Protein AF-A0A382RCK2-F1 (afdb_monomer_lite)

Secondary structure (DSSP, 8-state):
--THHHHHHHHT-TTSPEEESSHHHHHHHHHHHH-----SEEEHHHHHHHHTT--TTSTTTTSHHHHHHHHH--PPP--HHHHH---SSSPPHHHHHHHHHHHHHHHHHHHHHHHHHTTTHHHHHHHHHTHHHHHHHHHH-EEE-HHHHHHHHHHHHHHHHHHHHHSPB----S------S-----B--TT-HHHHHHHHHHHH----S---HHHHHT--SHHHHHHHHHHHHHHHHHHIIIIIGGGGSGGGS-TT-EE--EEETT-STTS--EEESSGGG--S-HHHHTTEEPPTT--------TTHHHHHHHHHHT-S--

pLDDT: mean 90.2, std 11.21, range [36.44, 97.25]

Foldseek 3Di:
DPCCVVCLCVQQDQVDEAFAAPCLVVQLVCCPPPVRRRPDYFHLLLLCCQLVLHFPVPPPCSDLQNLCCVQVVDHADPDPCLVVVPDDDDDDPVNVVNVVCRVVSRVVSVVSSVVSCPVCVVVSSVVSVCSNVQSVCQVVFFAFDPVLLVVVLVVLVVLLVVLQVPADFDPPPDDDDDDDVDPDRDGQDLPDFVSLQVCCCVPVVDHFPTLDLVRLCPDPPVVSNVNSVSSVSNVVSCCCNPVQSVCQDPVNAPPVSGDGWRWTQRRDSVSHIDTRHCPVPQDPDPSRVVRTADDPVDDDDDDDDDPVVVVVVCVVVVPPDD

Radius of gyration: 27.15 Å; chains: 1; bounding box: 54×69×76 Å

Organism: NCBI:txid408172

Sequence (322 aa):
HDFTKTLRPLLESKKTYKLGHNFKFDWSFLWYHMGIDCQPILDTMLAAIVCEYGTMQEKGRWSLAALSLEKLGRHMDKDEELRTSFKGAPYTERQLHYAASDLAQTGELWNSYAPSLSGHFDIVKLECDIIPSVASTELAGMKIDRKKLKVLVEQANLSKKVLEKSLPIVSLTRGTASLGPNTEEKRLNPNSHKQIKEYFRESFRIELKDTSEKTLKGIEAEDAGKLSDLILQCRANKKLIGTYLKKLSPESLPEDGRLRSRFLSMGARTGRFSAQGILQTIPRQQEIRELFVPEEGNCFVIADYSQIELRVSAELSGEKVM

Structure (mmCIF, N/CA/C/O backbone):
data_AF-A0A382RCK2-F1
#
_entry.id   AF-A0A382RCK2-F1
#
loop_
_atom_site.group_PDB
_atom_site.id
_atom_site.type_symbol
_atom_site.label_atom_id
_atom_site.label_alt_id
_atom_site.label_comp_id
_atom_site.label_asym_id
_atom_site.label_entity_id
_atom_site.label_seq_id
_atom_site.pdbx_PDB_ins_code
_atom_site.Cartn_x
_atom_site.Cartn_y
_atom_site.Cartn_z
_atom_site.occupancy
_atom_site.B_iso_or_equiv
_atom_site.auth_seq_id
_atom_site.auth_comp_id
_atom_site.auth_asym_id
_atom_site.auth_atom_id
_atom_site.pdbx_PDB_model_num
ATOM 1 N N . HIS A 1 1 ? 10.010 15.392 -30.889 1.00 54.22 1 HIS A N 1
ATOM 2 C CA . HIS A 1 1 ? 10.049 14.161 -31.703 1.00 54.22 1 HIS A CA 1
ATOM 3 C C . HIS A 1 1 ? 9.150 13.148 -31.007 1.00 54.22 1 HIS A C 1
ATOM 5 O O . HIS A 1 1 ? 9.350 12.934 -29.819 1.00 54.22 1 HIS A O 1
ATOM 11 N N . ASP A 1 2 ? 8.119 12.621 -31.669 1.00 71.19 2 ASP A N 1
ATOM 12 C CA . ASP A 1 2 ? 7.227 11.629 -31.051 1.00 71.19 2 ASP A CA 1
ATOM 13 C C . ASP A 1 2 ? 7.878 10.241 -31.135 1.00 71.19 2 ASP A C 1
ATOM 15 O O . ASP A 1 2 ? 7.685 9.504 -32.103 1.00 71.19 2 ASP A O 1
ATOM 19 N N . PHE A 1 3 ? 8.715 9.916 -30.144 1.00 81.25 3 PHE A N 1
ATOM 20 C CA . PHE A 1 3 ? 9.423 8.632 -30.079 1.00 81.25 3 PHE A CA 1
ATOM 21 C C . PHE A 1 3 ? 8.465 7.440 -29.988 1.00 81.25 3 PHE A C 1
ATOM 23 O O . PHE A 1 3 ? 8.866 6.312 -30.274 1.00 81.25 3 PHE A O 1
ATOM 30 N N . THR A 1 4 ? 7.202 7.682 -29.626 1.00 80.75 4 THR A N 1
ATOM 31 C CA . THR A 1 4 ? 6.170 6.659 -29.471 1.00 80.75 4 THR A CA 1
ATOM 32 C C . THR A 1 4 ? 6.019 5.832 -30.737 1.00 80.75 4 THR A C 1
ATOM 34 O O . THR A 1 4 ? 5.944 4.615 -30.653 1.00 80.75 4 THR A O 1
ATOM 37 N N . LYS A 1 5 ? 6.041 6.444 -31.927 1.00 83.94 5 LYS A N 1
ATOM 38 C CA . LYS A 1 5 ? 5.886 5.692 -33.185 1.00 83.94 5 LYS A CA 1
ATOM 39 C C . LYS A 1 5 ? 7.032 4.713 -33.436 1.00 83.94 5 LYS A C 1
ATOM 41 O O . LYS A 1 5 ? 6.797 3.620 -33.940 1.00 83.94 5 LYS A O 1
ATOM 46 N N . THR A 1 6 ? 8.251 5.095 -33.069 1.00 88.44 6 THR A N 1
ATOM 47 C CA . THR A 1 6 ? 9.453 4.287 -33.304 1.00 88.44 6 THR A CA 1
ATOM 48 C C . THR A 1 6 ? 9.647 3.230 -32.221 1.00 88.44 6 THR A C 1
ATOM 50 O O . THR A 1 6 ? 10.019 2.101 -32.527 1.00 88.44 6 THR A O 1
ATOM 53 N N . LEU A 1 7 ? 9.389 3.575 -30.955 1.00 91.00 7 LEU A N 1
ATOM 54 C CA . LEU A 1 7 ? 9.662 2.697 -29.815 1.00 91.00 7 LEU A CA 1
ATOM 55 C C . LEU A 1 7 ? 8.470 1.834 -29.400 1.00 91.00 7 LEU A C 1
ATOM 57 O O . LEU A 1 7 ? 8.695 0.771 -28.829 1.00 91.00 7 LEU A O 1
ATOM 61 N N . ARG A 1 8 ? 7.221 2.216 -29.702 1.00 93.44 8 ARG A N 1
ATOM 62 C CA . ARG A 1 8 ? 6.036 1.423 -29.324 1.00 93.44 8 ARG A CA 1
ATOM 63 C C . ARG A 1 8 ? 6.118 -0.037 -29.791 1.00 93.44 8 ARG A C 1
ATOM 65 O O . ARG A 1 8 ? 5.894 -0.895 -28.943 1.00 93.44 8 ARG A O 1
ATOM 72 N N . PRO A 1 9 ? 6.517 -0.366 -31.041 1.00 93.25 9 PRO A N 1
ATOM 73 C CA . PRO A 1 9 ? 6.647 -1.764 -31.458 1.00 93.25 9 PRO A CA 1
ATOM 74 C C . PRO A 1 9 ? 7.628 -2.575 -30.599 1.00 93.25 9 PRO A C 1
ATOM 76 O O . PRO A 1 9 ? 7.427 -3.770 -30.403 1.00 93.25 9 PRO A O 1
ATOM 79 N N . LEU A 1 10 ? 8.680 -1.935 -30.078 1.00 92.38 10 LEU A N 1
ATOM 80 C CA . LEU A 1 10 ? 9.651 -2.569 -29.187 1.00 92.38 10 LEU A CA 1
ATOM 81 C C . LEU A 1 10 ? 9.101 -2.697 -27.759 1.00 92.38 10 LEU A C 1
ATOM 83 O O . LEU A 1 10 ? 9.216 -3.759 -27.149 1.00 92.38 10 LEU A O 1
ATOM 87 N N . LEU A 1 11 ? 8.482 -1.635 -27.240 1.00 93.75 11 LEU A N 1
ATOM 88 C CA . LEU A 1 11 ? 7.925 -1.595 -25.886 1.00 93.75 11 LEU A CA 1
ATOM 89 C C . LEU A 1 11 ? 6.761 -2.586 -25.723 1.00 93.75 11 LEU A C 1
ATOM 91 O O . LEU A 1 11 ? 6.732 -3.328 -24.746 1.00 93.75 11 LEU A O 1
ATOM 95 N N . GLU A 1 12 ? 5.872 -2.690 -26.712 1.00 94.56 12 GLU A N 1
ATOM 96 C CA . GLU A 1 12 ? 4.718 -3.610 -26.711 1.00 94.56 12 GLU A CA 1
ATOM 97 C C . GLU A 1 12 ? 5.067 -5.017 -27.246 1.00 94.56 12 GLU A C 1
ATOM 99 O O . GLU A 1 12 ? 4.214 -5.906 -27.317 1.00 94.56 12 GLU A O 1
ATOM 104 N N . SER A 1 13 ? 6.327 -5.261 -27.634 1.00 95.06 13 SER A N 1
ATOM 105 C CA . SER A 1 13 ? 6.755 -6.570 -28.137 1.00 95.06 13 SER A CA 1
ATOM 106 C C . SER A 1 13 ? 6.654 -7.644 -27.055 1.00 95.06 13 SER A C 1
ATOM 108 O O . SER A 1 13 ? 7.364 -7.606 -26.048 1.00 95.06 13 SER A O 1
ATOM 110 N N . LYS A 1 14 ? 5.865 -8.689 -27.331 1.00 94.44 14 LYS A N 1
ATOM 111 C CA . LYS A 1 14 ? 5.763 -9.888 -26.482 1.00 94.44 14 LYS A CA 1
ATOM 112 C C . LYS A 1 14 ? 6.970 -10.826 -26.579 1.00 94.44 14 LYS A C 1
ATOM 114 O O . LYS A 1 14 ? 7.072 -11.771 -25.806 1.00 94.44 14 LYS A O 1
ATOM 119 N N . LYS A 1 15 ? 7.866 -10.597 -27.545 1.00 94.75 15 LYS A N 1
ATOM 120 C CA . LYS A 1 15 ? 9.050 -11.442 -27.786 1.00 94.75 15 LYS A CA 1
ATOM 121 C C . LYS A 1 15 ? 10.272 -11.000 -26.983 1.00 94.75 15 LYS A C 1
ATOM 123 O O . LYS A 1 15 ? 11.264 -11.720 -26.951 1.00 94.75 15 LYS A O 1
ATOM 128 N N . THR A 1 16 ? 10.217 -9.818 -26.374 1.00 92.56 16 THR A N 1
ATOM 129 C CA . THR A 1 16 ? 11.371 -9.190 -25.732 1.00 92.56 16 THR A CA 1
ATOM 130 C C . THR A 1 16 ? 10.980 -8.703 -24.349 1.00 92.56 16 THR A C 1
ATOM 132 O O . THR A 1 16 ? 10.029 -7.932 -24.196 1.00 92.56 16 THR A O 1
ATOM 135 N N . TYR A 1 17 ? 11.732 -9.151 -23.347 1.00 94.19 17 TYR A N 1
ATOM 136 C CA . TYR A 1 17 ? 11.615 -8.634 -21.992 1.00 94.19 17 TYR A CA 1
ATOM 137 C C . TYR A 1 17 ? 12.150 -7.208 -21.920 1.00 94.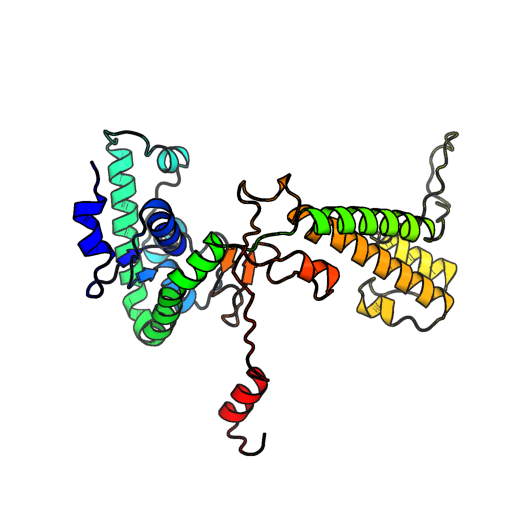19 17 TYR A C 1
ATOM 139 O O . TYR A 1 17 ? 13.212 -6.909 -22.468 1.00 94.19 17 TYR A O 1
ATOM 147 N N . LYS A 1 18 ? 11.421 -6.339 -21.219 1.00 96.12 18 LYS A N 1
ATOM 148 C CA . LYS A 1 18 ? 11.919 -5.020 -20.829 1.00 96.12 18 LYS A CA 1
ATOM 149 C C . LYS A 1 18 ? 12.450 -5.113 -19.410 1.00 96.12 18 LYS A C 1
ATOM 151 O O . LYS A 1 18 ? 11.704 -5.448 -18.498 1.00 96.12 18 LYS A O 1
ATOM 156 N N . LEU A 1 19 ? 13.742 -4.853 -19.250 1.00 96.12 19 LEU A N 1
ATOM 157 C CA . LEU A 1 19 ? 14.421 -4.868 -17.962 1.00 96.12 19 LEU A CA 1
ATOM 158 C C . LEU A 1 19 ? 14.506 -3.445 -17.413 1.00 96.12 19 LEU A C 1
ATOM 160 O O . LEU A 1 19 ? 14.905 -2.532 -18.132 1.00 96.12 19 LEU A O 1
ATOM 164 N N . GLY A 1 20 ? 14.159 -3.266 -16.144 1.00 96.25 20 GLY A N 1
ATOM 165 C CA . GLY A 1 20 ? 14.291 -1.984 -15.456 1.00 96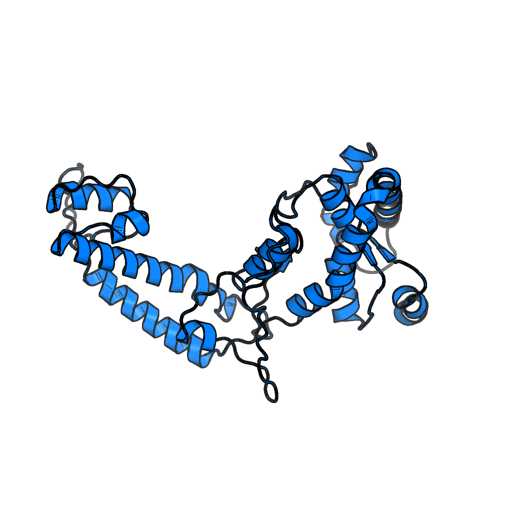.25 20 GLY A CA 1
ATOM 166 C C . GLY A 1 20 ? 14.394 -2.146 -13.944 1.00 96.25 20 GLY A C 1
ATOM 167 O O . GLY A 1 20 ? 14.652 -3.238 -13.429 1.00 96.25 20 GLY A O 1
ATOM 168 N N . HIS A 1 21 ? 14.197 -1.047 -13.225 1.00 96.50 21 HIS A N 1
ATOM 169 C CA . HIS A 1 21 ? 14.304 -0.996 -11.773 1.00 96.50 21 HIS A CA 1
ATOM 170 C C . HIS A 1 21 ? 13.123 -0.219 -11.187 1.00 96.50 21 HIS A C 1
ATOM 172 O O . HIS A 1 21 ? 12.944 0.950 -11.515 1.00 96.50 21 HIS A O 1
ATOM 178 N N . ASN A 1 22 ? 12.323 -0.841 -10.309 1.00 95.31 22 ASN A N 1
ATOM 179 C CA . ASN A 1 22 ? 11.062 -0.255 -9.826 1.00 95.31 22 ASN A CA 1
ATOM 180 C C . ASN A 1 22 ? 10.107 0.099 -10.994 1.00 95.31 22 ASN A C 1
ATOM 182 O O . ASN A 1 22 ? 9.458 1.148 -11.024 1.00 95.31 22 ASN A O 1
ATOM 186 N N . PHE A 1 23 ? 9.978 -0.841 -11.932 1.00 95.88 23 PHE A N 1
ATOM 187 C CA . PHE A 1 23 ? 9.306 -0.719 -13.225 1.00 95.88 23 PHE A CA 1
ATOM 188 C C . PHE A 1 23 ? 7.821 -0.362 -13.109 1.00 95.88 23 PHE A C 1
ATOM 190 O O . PHE A 1 23 ? 7.230 0.156 -14.051 1.00 95.88 23 PHE A O 1
ATOM 197 N N . LYS A 1 24 ? 7.186 -0.588 -11.949 1.00 96.31 24 LYS A N 1
ATOM 198 C CA . LYS A 1 24 ? 5.808 -0.132 -11.703 1.00 96.31 24 LYS A CA 1
ATOM 199 C C . LYS A 1 24 ? 5.652 1.371 -11.952 1.00 96.31 24 LYS A C 1
ATOM 201 O O . LYS A 1 24 ? 4.604 1.794 -12.436 1.00 96.31 24 LYS A O 1
ATOM 206 N N . PHE A 1 25 ? 6.673 2.168 -11.630 1.00 94.88 25 PHE A N 1
ATOM 207 C CA . PHE A 1 25 ? 6.674 3.603 -11.906 1.00 94.88 25 PHE A CA 1
ATOM 208 C C . PHE A 1 25 ? 6.670 3.881 -13.416 1.00 94.88 25 PHE A C 1
ATOM 210 O O . PHE A 1 25 ? 5.760 4.551 -13.904 1.00 94.88 25 PHE A O 1
ATOM 217 N N . ASP A 1 26 ? 7.621 3.306 -14.154 1.00 95.06 26 ASP A N 1
ATOM 218 C CA . ASP A 1 26 ? 7.765 3.503 -15.601 1.00 95.06 26 ASP A CA 1
ATOM 219 C C . ASP A 1 26 ? 6.563 2.969 -16.381 1.00 95.06 26 ASP A C 1
ATOM 221 O O . ASP A 1 26 ? 6.040 3.653 -17.260 1.00 95.06 26 ASP A O 1
ATOM 225 N N . TRP A 1 27 ? 6.059 1.786 -16.018 1.00 96.56 27 TRP A N 1
ATOM 226 C CA . TRP A 1 27 ? 4.848 1.229 -16.618 1.00 96.56 27 TRP A CA 1
ATOM 227 C C . TRP A 1 27 ? 3.645 2.145 -16.374 1.00 96.56 27 TRP A C 1
ATOM 229 O O . TRP A 1 27 ? 2.911 2.437 -17.313 1.00 96.56 27 TRP A O 1
ATOM 239 N N . SER A 1 28 ? 3.471 2.669 -15.151 1.00 96.56 28 SER A N 1
ATOM 240 C CA . SER A 1 28 ? 2.371 3.599 -14.848 1.00 96.56 28 SER A CA 1
ATOM 241 C C . SER A 1 28 ? 2.451 4.863 -15.703 1.00 96.56 28 SER A C 1
ATOM 243 O O . SER A 1 28 ? 1.430 5.322 -16.210 1.00 96.56 28 SER A O 1
ATOM 245 N N . PHE A 1 29 ? 3.656 5.413 -15.883 1.00 94.88 29 PHE A N 1
ATOM 246 C CA . PHE A 1 29 ? 3.889 6.591 -16.714 1.00 94.88 29 PHE A CA 1
ATOM 247 C C . PHE A 1 29 ? 3.566 6.322 -18.192 1.00 94.88 29 PHE A C 1
ATOM 249 O O . PHE A 1 29 ? 2.794 7.068 -18.799 1.00 94.88 29 PHE A O 1
ATOM 256 N N . LEU A 1 30 ? 4.113 5.240 -18.759 1.00 95.00 30 LEU A N 1
ATOM 257 C CA . LEU A 1 30 ? 3.900 4.842 -20.155 1.00 95.00 30 LEU A CA 1
ATOM 258 C C . LEU A 1 30 ? 2.427 4.531 -20.444 1.00 95.00 30 LEU A C 1
ATOM 260 O O . LEU A 1 30 ? 1.883 4.975 -21.457 1.00 95.00 30 LEU A O 1
ATOM 264 N N . TRP A 1 31 ? 1.763 3.817 -19.538 1.00 95.38 31 TRP A N 1
ATOM 265 C CA . TRP A 1 31 ? 0.349 3.496 -19.666 1.00 95.38 31 TRP A CA 1
ATOM 266 C C . TRP A 1 31 ? -0.519 4.755 -19.595 1.00 95.38 31 TRP A C 1
ATOM 268 O O . TRP A 1 31 ? -1.306 5.012 -20.504 1.00 95.38 31 TRP A O 1
ATOM 278 N N . TYR A 1 32 ? -0.346 5.578 -18.556 1.00 93.75 32 TYR A N 1
ATOM 279 C CA . TYR A 1 32 ? -1.206 6.737 -18.314 1.00 93.75 32 TYR A CA 1
ATOM 280 C C . TYR A 1 32 ? -1.059 7.829 -19.381 1.00 93.75 32 TYR A C 1
ATOM 282 O O . TYR A 1 32 ? -2.057 8.385 -19.834 1.00 93.75 32 TYR A O 1
ATOM 290 N N . HIS A 1 33 ? 0.171 8.142 -19.799 1.00 92.00 33 HIS A N 1
ATOM 291 C CA . HIS A 1 33 ? 0.413 9.239 -20.739 1.00 92.00 33 HIS A CA 1
ATOM 292 C C . HIS A 1 33 ? 0.389 8.816 -22.205 1.00 92.00 33 HIS A C 1
ATOM 294 O O . HIS A 1 33 ? 0.136 9.653 -23.070 1.00 92.00 33 HIS A O 1
ATOM 300 N N . MET A 1 34 ? 0.693 7.550 -22.502 1.00 93.31 34 MET A N 1
ATOM 301 C CA . MET A 1 34 ? 0.937 7.104 -23.877 1.00 93.31 34 MET A CA 1
ATOM 302 C C . MET A 1 34 ? 0.076 5.906 -24.286 1.00 93.31 34 MET A C 1
ATOM 304 O O . MET A 1 34 ? 0.061 5.558 -25.468 1.00 93.31 34 MET A O 1
ATOM 308 N N . GLY A 1 35 ? -0.635 5.264 -23.353 1.00 93.56 35 GLY A N 1
ATOM 309 C CA . GLY A 1 35 ? -1.394 4.043 -23.626 1.00 93.56 35 GLY A CA 1
ATOM 310 C C . GLY A 1 35 ? -0.506 2.920 -24.162 1.00 93.56 35 GLY A C 1
ATOM 311 O O . GLY A 1 35 ? -0.901 2.232 -25.100 1.00 93.56 35 GLY A O 1
ATOM 312 N N . ILE A 1 36 ? 0.729 2.820 -23.660 1.00 94.75 36 ILE A N 1
ATOM 313 C CA . ILE A 1 36 ? 1.688 1.773 -24.032 1.00 94.75 36 ILE A CA 1
ATOM 314 C C . ILE A 1 36 ? 1.691 0.719 -22.932 1.00 94.75 36 ILE A C 1
ATOM 316 O O . ILE A 1 36 ? 2.022 1.027 -21.786 1.00 94.75 36 ILE A O 1
ATOM 320 N N . ASP A 1 37 ? 1.375 -0.523 -23.291 1.00 94.06 37 ASP A N 1
ATOM 321 C CA . ASP A 1 37 ? 1.496 -1.662 -22.383 1.00 94.06 37 ASP A CA 1
ATOM 322 C C . ASP A 1 37 ? 2.844 -2.372 -22.575 1.00 94.06 37 ASP A C 1
ATOM 324 O O . ASP A 1 37 ? 3.066 -3.123 -23.527 1.00 94.06 37 ASP A O 1
ATOM 328 N N . CYS A 1 38 ? 3.778 -2.099 -21.666 1.00 93.00 38 CYS A N 1
ATOM 329 C CA . CYS A 1 38 ? 5.182 -2.478 -21.801 1.00 93.00 38 CYS A CA 1
ATOM 330 C C . CYS A 1 38 ? 5.485 -3.922 -21.340 1.00 93.00 38 CYS A C 1
ATOM 332 O O . CYS A 1 38 ? 6.477 -4.152 -20.658 1.00 93.00 38 CYS A O 1
ATOM 334 N N . GLN A 1 39 ? 4.659 -4.917 -21.676 1.00 92.69 39 GLN A N 1
ATOM 335 C CA . GLN A 1 39 ? 4.839 -6.321 -21.253 1.00 92.69 39 GLN A CA 1
ATOM 336 C C . GLN A 1 39 ? 5.533 -7.200 -22.310 1.00 92.69 39 GLN A C 1
ATOM 338 O O . GLN A 1 39 ? 5.359 -6.957 -23.505 1.00 92.69 39 GLN A O 1
ATOM 343 N N . PRO A 1 40 ? 6.324 -8.231 -21.936 1.00 96.12 40 PRO A N 1
ATOM 344 C CA . PRO A 1 40 ? 6.658 -8.673 -20.576 1.00 96.12 40 PRO A CA 1
ATOM 345 C C . PRO A 1 40 ? 7.820 -7.880 -19.945 1.00 96.12 40 PRO A C 1
ATOM 347 O O . PRO A 1 40 ? 8.687 -7.361 -20.651 1.00 96.12 40 PRO A O 1
ATOM 350 N N . ILE A 1 41 ? 7.844 -7.809 -18.611 1.00 96.06 41 ILE A N 1
ATOM 351 C CA . ILE A 1 41 ? 8.743 -6.948 -17.819 1.00 96.06 41 ILE A CA 1
ATOM 352 C C . ILE A 1 41 ? 9.608 -7.805 -16.895 1.00 96.06 41 ILE A C 1
ATOM 354 O O . ILE A 1 41 ? 9.156 -8.836 -16.407 1.00 96.06 41 ILE A O 1
ATOM 358 N N . LEU A 1 42 ? 10.835 -7.361 -16.636 1.00 96.75 42 LEU A N 1
ATOM 359 C CA . LEU A 1 42 ? 11.679 -7.827 -15.541 1.00 96.75 42 LEU A CA 1
ATOM 360 C C . LEU A 1 42 ? 12.110 -6.627 -14.696 1.00 96.75 42 LEU A C 1
ATOM 362 O O . LEU A 1 42 ? 12.514 -5.590 -15.226 1.00 96.75 42 LEU A O 1
ATOM 366 N N . ASP A 1 43 ? 12.037 -6.776 -13.378 1.00 97.19 43 ASP A N 1
ATOM 367 C CA . ASP A 1 43 ? 12.361 -5.720 -12.424 1.00 97.19 43 ASP A CA 1
ATOM 368 C C . ASP A 1 43 ? 13.503 -6.165 -11.505 1.00 97.19 43 ASP A C 1
ATOM 370 O O . ASP A 1 43 ? 13.372 -7.104 -10.717 1.00 97.19 43 ASP A O 1
ATOM 374 N N . THR A 1 44 ? 14.635 -5.469 -11.599 1.00 97.25 44 THR A N 1
ATOM 375 C CA . THR A 1 44 ? 15.823 -5.728 -10.773 1.00 97.25 44 THR A CA 1
ATOM 376 C C . THR A 1 44 ? 15.577 -5.505 -9.282 1.00 97.25 44 THR A C 1
ATOM 378 O O . THR A 1 44 ? 16.173 -6.201 -8.466 1.00 97.25 44 THR A O 1
ATOM 381 N N . MET A 1 45 ? 14.683 -4.585 -8.905 1.00 96.81 45 MET A N 1
ATOM 382 C CA . MET A 1 45 ? 14.300 -4.366 -7.509 1.00 96.81 45 MET A CA 1
ATOM 383 C C . MET A 1 45 ? 13.553 -5.587 -6.965 1.00 96.81 45 MET A C 1
ATOM 385 O O . MET A 1 45 ? 13.846 -6.045 -5.863 1.00 96.81 45 MET A O 1
ATOM 389 N N . LEU A 1 46 ? 12.606 -6.134 -7.735 1.00 96.19 46 LEU A N 1
ATOM 390 C CA . LEU A 1 46 ? 11.858 -7.324 -7.321 1.00 96.19 46 LEU A CA 1
ATOM 391 C C . LEU A 1 46 ? 12.764 -8.559 -7.297 1.00 96.19 46 LEU A C 1
ATOM 393 O O . LEU A 1 46 ? 12.714 -9.324 -6.337 1.00 96.19 46 LEU A O 1
ATOM 397 N N . ALA A 1 47 ? 13.652 -8.705 -8.285 1.00 96.56 47 ALA A N 1
ATOM 398 C CA . ALA A 1 47 ? 14.668 -9.754 -8.287 1.00 96.56 47 ALA A CA 1
ATOM 399 C C . ALA A 1 47 ? 15.560 -9.696 -7.036 1.00 96.56 47 ALA A C 1
ATOM 401 O O . ALA A 1 47 ? 15.766 -10.721 -6.392 1.00 96.56 47 ALA A O 1
ATOM 402 N N . ALA A 1 48 ? 16.034 -8.506 -6.654 1.00 96.31 48 ALA A N 1
ATOM 403 C CA . ALA A 1 48 ? 16.842 -8.316 -5.452 1.00 96.31 48 ALA A CA 1
ATOM 404 C C . ALA A 1 48 ? 16.085 -8.712 -4.175 1.00 96.31 48 ALA A C 1
ATOM 406 O O . ALA A 1 48 ? 16.607 -9.470 -3.361 1.00 96.31 48 ALA A O 1
ATOM 407 N N . ILE A 1 49 ? 14.839 -8.249 -4.023 1.00 95.81 49 ILE A N 1
ATOM 408 C CA . ILE A 1 49 ? 14.000 -8.552 -2.854 1.00 95.81 49 ILE A CA 1
ATOM 409 C C . ILE A 1 49 ? 13.787 -10.061 -2.711 1.00 95.81 49 ILE A C 1
ATOM 411 O O . ILE A 1 49 ? 13.932 -10.589 -1.608 1.00 95.81 49 ILE A O 1
ATOM 415 N N . VAL A 1 50 ? 13.473 -10.758 -3.808 1.00 95.25 50 VAL A N 1
ATOM 416 C CA . VAL A 1 50 ? 13.265 -12.212 -3.792 1.00 95.25 50 VAL A CA 1
ATOM 417 C C . VAL A 1 50 ? 14.570 -12.944 -3.476 1.00 95.25 50 VAL A C 1
ATOM 419 O O . VAL A 1 50 ? 14.602 -13.754 -2.552 1.00 95.25 50 VAL A O 1
ATOM 422 N N . CYS A 1 51 ? 15.656 -12.635 -4.190 1.00 94.69 51 CYS A N 1
ATOM 423 C CA . CYS A 1 51 ? 16.949 -13.305 -4.021 1.00 94.69 51 CYS A CA 1
ATOM 424 C C . CYS A 1 51 ? 17.571 -13.093 -2.631 1.00 94.69 51 CYS A C 1
ATOM 426 O O . CYS A 1 51 ? 18.381 -13.908 -2.194 1.00 94.69 51 CYS A O 1
ATOM 428 N N . GLU A 1 52 ? 17.221 -12.006 -1.944 1.00 93.88 52 GLU A N 1
ATOM 429 C CA . GLU A 1 52 ? 17.747 -11.667 -0.617 1.00 93.88 52 GLU A CA 1
ATOM 430 C C . GLU A 1 52 ? 16.736 -11.861 0.518 1.00 93.88 52 GLU A C 1
ATOM 432 O O . GLU A 1 52 ? 17.002 -11.448 1.650 1.00 93.88 52 GLU A O 1
ATOM 437 N N . TYR A 1 53 ? 15.591 -12.495 0.240 1.00 92.50 53 TYR A N 1
ATOM 438 C CA . TYR A 1 53 ? 14.532 -12.775 1.219 1.00 92.50 53 TYR A CA 1
ATOM 439 C C . TYR A 1 53 ? 14.055 -11.522 1.977 1.00 92.50 53 TYR A C 1
ATOM 441 O O . TYR A 1 53 ? 13.760 -11.561 3.178 1.00 92.50 53 TYR A O 1
ATOM 449 N N . GLY A 1 54 ? 14.023 -10.394 1.270 1.00 94.38 54 GLY A N 1
ATOM 450 C CA . GLY A 1 54 ? 13.710 -9.077 1.803 1.00 94.38 54 GLY A CA 1
ATOM 451 C C . GLY A 1 54 ? 12.233 -8.704 1.718 1.00 94.38 54 GLY A C 1
ATOM 452 O O . GLY A 1 54 ? 11.376 -9.480 1.299 1.00 94.38 54 GLY A O 1
ATOM 453 N N . THR A 1 55 ? 11.926 -7.462 2.095 1.00 94.44 55 THR A N 1
ATOM 454 C CA . THR A 1 55 ? 10.590 -6.870 1.920 1.00 94.44 55 THR A CA 1
ATOM 455 C C . THR A 1 55 ? 10.661 -5.449 1.376 1.00 94.44 55 THR A C 1
ATOM 457 O O . THR A 1 55 ? 11.563 -4.682 1.715 1.00 94.44 55 THR A O 1
ATOM 460 N N . MET A 1 56 ? 9.640 -5.024 0.624 1.00 93.00 56 MET A N 1
ATOM 461 C CA . MET A 1 56 ? 9.524 -3.646 0.114 1.00 93.00 56 MET A CA 1
ATOM 462 C C . MET A 1 56 ? 9.425 -2.578 1.223 1.00 93.00 56 MET A C 1
ATOM 464 O O . MET A 1 56 ? 9.483 -1.382 0.936 1.00 93.00 56 MET A O 1
ATOM 468 N N . GLN A 1 57 ? 9.250 -2.980 2.487 1.00 90.19 57 GLN A N 1
ATOM 469 C CA . GLN A 1 57 ? 9.209 -2.076 3.642 1.00 90.19 57 GLN A CA 1
ATOM 470 C C . GLN A 1 57 ? 10.601 -1.603 4.083 1.00 90.19 57 GLN A C 1
ATOM 472 O O . GLN A 1 57 ? 10.703 -0.595 4.784 1.00 90.19 57 GLN A O 1
ATOM 477 N N . GLU A 1 58 ? 11.672 -2.282 3.663 1.00 91.50 58 GLU A N 1
ATOM 478 C CA . GLU A 1 58 ? 13.061 -1.906 3.953 1.00 91.50 58 GLU A CA 1
ATOM 479 C C . GLU A 1 58 ? 13.479 -0.708 3.090 1.00 91.50 58 GLU A C 1
ATOM 481 O O . GLU A 1 58 ? 14.166 -0.817 2.072 1.00 91.50 58 GLU A O 1
ATOM 486 N N . LYS A 1 59 ? 12.982 0.471 3.477 1.00 82.56 59 LYS A N 1
ATOM 487 C CA . LYS A 1 59 ? 13.135 1.715 2.720 1.00 82.56 59 LYS A CA 1
ATOM 488 C C . LYS A 1 59 ? 14.604 2.025 2.438 1.00 82.56 59 LYS A C 1
ATOM 490 O O . LYS A 1 59 ? 15.446 1.976 3.327 1.00 82.56 59 LYS A O 1
ATOM 495 N N . GLY A 1 60 ? 14.885 2.413 1.197 1.00 87.94 60 GLY A N 1
ATOM 496 C CA . GLY A 1 60 ? 16.213 2.833 0.748 1.00 87.94 60 GLY A CA 1
ATOM 497 C C . GLY A 1 60 ? 17.140 1.681 0.353 1.00 87.94 60 GLY A C 1
ATOM 498 O O . GLY A 1 60 ? 17.907 1.860 -0.592 1.00 87.94 60 GLY A O 1
ATOM 499 N N . ARG A 1 61 ? 17.014 0.503 0.986 1.00 94.62 61 ARG A N 1
ATOM 500 C CA . ARG A 1 61 ? 17.842 -0.683 0.697 1.00 94.62 61 ARG A CA 1
ATOM 501 C C . ARG A 1 61 ? 17.748 -1.111 -0.765 1.00 94.62 61 ARG A C 1
ATOM 503 O O . ARG A 1 61 ? 18.763 -1.339 -1.402 1.00 94.62 61 ARG A O 1
ATOM 510 N N . TRP A 1 62 ? 16.535 -1.149 -1.307 1.00 95.94 62 TRP A N 1
ATOM 511 C CA . TRP A 1 62 ? 16.287 -1.669 -2.655 1.00 95.94 62 TRP A CA 1
ATOM 512 C C . TRP A 1 62 ? 16.415 -0.631 -3.766 1.00 95.94 62 TRP A C 1
ATOM 514 O O . TRP A 1 62 ? 16.019 -0.908 -4.888 1.00 95.94 62 TRP A O 1
ATOM 524 N N . SER A 1 63 ? 16.907 0.575 -3.471 1.00 95.38 63 SER A N 1
ATOM 525 C CA . SER A 1 63 ? 17.138 1.569 -4.523 1.00 95.38 63 SER A CA 1
ATOM 526 C C . SER A 1 63 ? 18.297 1.144 -5.421 1.00 95.38 63 SER A C 1
ATOM 528 O O . SER A 1 63 ? 19.274 0.583 -4.924 1.00 95.38 63 SER A O 1
ATOM 530 N N . LEU A 1 64 ? 18.233 1.480 -6.713 1.00 95.12 64 LEU A N 1
ATOM 531 C CA . LEU A 1 64 ? 19.303 1.178 -7.667 1.00 95.12 64 LEU A CA 1
ATOM 532 C C . LEU A 1 64 ? 20.660 1.660 -7.143 1.00 95.12 64 LEU A C 1
ATOM 534 O O . LEU A 1 64 ? 21.605 0.893 -7.100 1.00 95.12 64 LEU A O 1
ATOM 538 N N . ALA A 1 65 ? 20.730 2.879 -6.603 1.00 93.88 65 ALA A N 1
ATOM 539 C CA . ALA A 1 65 ? 21.966 3.418 -6.039 1.00 93.88 65 ALA A CA 1
ATOM 540 C C . ALA A 1 65 ? 22.498 2.644 -4.818 1.00 93.88 65 ALA A C 1
ATOM 542 O O . ALA A 1 65 ? 23.710 2.597 -4.619 1.00 93.88 65 ALA A O 1
ATOM 543 N N . ALA A 1 66 ? 21.625 2.085 -3.975 1.00 95.56 66 ALA A N 1
ATOM 544 C CA . ALA A 1 66 ? 22.047 1.273 -2.834 1.00 95.56 66 ALA A CA 1
ATOM 545 C C . ALA A 1 66 ? 22.541 -0.104 -3.293 1.00 95.56 66 ALA A C 1
ATOM 547 O O . ALA A 1 66 ? 23.635 -0.514 -2.911 1.00 95.56 66 ALA A O 1
ATOM 548 N N . LEU A 1 67 ? 21.787 -0.764 -4.173 1.00 96.62 67 LEU A N 1
ATOM 549 C CA . LEU A 1 67 ? 22.140 -2.078 -4.706 1.00 96.62 67 LEU A CA 1
ATOM 550 C C . LEU A 1 67 ? 23.376 -2.029 -5.610 1.00 96.62 67 LEU A C 1
ATOM 552 O O . LEU A 1 67 ? 24.225 -2.907 -5.521 1.00 96.62 67 LEU A O 1
ATOM 556 N N . SER A 1 68 ? 23.536 -0.990 -6.429 1.00 95.88 68 SER A N 1
ATOM 557 C CA . SER A 1 68 ? 24.743 -0.781 -7.234 1.00 95.88 68 SER A CA 1
ATOM 558 C C . SER A 1 68 ? 25.987 -0.591 -6.374 1.00 95.88 68 SER A C 1
ATOM 560 O O . SER A 1 68 ? 27.049 -1.120 -6.701 1.00 95.88 68 SER A O 1
ATOM 562 N N . LEU A 1 69 ? 25.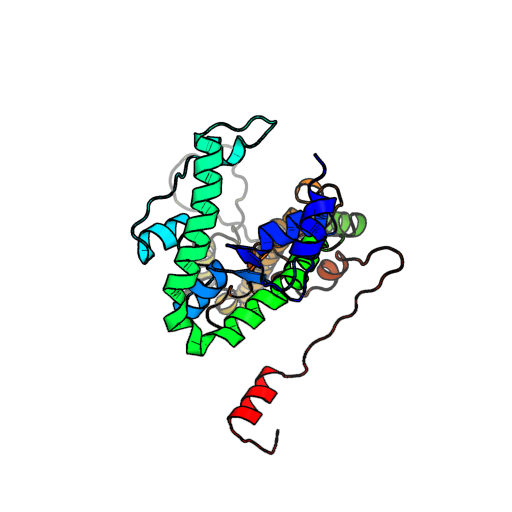869 0.131 -5.257 1.00 95.75 69 LEU A N 1
ATOM 563 C CA . LEU A 1 69 ? 26.981 0.288 -4.327 1.00 95.75 69 LEU A CA 1
ATOM 564 C C . LEU A 1 69 ? 27.317 -1.047 -3.655 1.00 95.75 69 LEU A C 1
ATOM 566 O O . LEU A 1 69 ? 28.481 -1.429 -3.613 1.00 95.75 69 LEU A O 1
ATOM 570 N N . GLU A 1 70 ? 26.305 -1.760 -3.161 1.00 95.50 70 GLU A N 1
ATOM 571 C CA . GLU A 1 70 ? 26.482 -3.016 -2.428 1.00 95.50 70 GLU A CA 1
ATOM 572 C C . GLU A 1 70 ? 26.975 -4.168 -3.320 1.00 95.50 70 GLU A C 1
ATOM 574 O O . GLU A 1 70 ? 27.904 -4.880 -2.947 1.00 95.50 70 GLU A O 1
ATOM 579 N N . LYS A 1 71 ? 26.364 -4.364 -4.495 1.00 94.94 71 LYS A N 1
ATOM 580 C CA . LYS A 1 71 ? 26.627 -5.512 -5.381 1.00 94.94 71 LYS A CA 1
ATOM 581 C C . LYS A 1 71 ? 27.708 -5.256 -6.412 1.00 94.94 71 LYS A C 1
ATOM 583 O O . LYS A 1 71 ? 28.404 -6.191 -6.794 1.00 94.94 71 LYS A O 1
ATOM 588 N N . LEU A 1 72 ? 27.823 -4.018 -6.892 1.00 95.38 72 LEU A N 1
ATOM 589 C CA . LEU A 1 72 ? 28.717 -3.674 -8.000 1.00 95.38 72 LEU A CA 1
ATOM 590 C C . LEU A 1 72 ? 29.896 -2.799 -7.552 1.00 95.38 72 LEU A C 1
ATOM 592 O O . LEU A 1 72 ? 30.793 -2.548 -8.354 1.00 95.38 72 LEU A O 1
ATOM 596 N N . GLY A 1 73 ? 29.898 -2.294 -6.311 1.00 94.75 73 GLY A N 1
ATOM 597 C CA . GLY A 1 73 ? 30.907 -1.344 -5.831 1.00 94.75 73 GLY A CA 1
ATOM 598 C C . GLY A 1 73 ? 30.868 0.006 -6.555 1.00 94.75 73 GLY A C 1
ATOM 599 O O . GLY A 1 73 ? 31.859 0.735 -6.549 1.00 94.75 73 GLY A O 1
ATOM 600 N N . ARG A 1 74 ? 29.751 0.341 -7.218 1.00 92.88 74 ARG A N 1
ATOM 601 C CA . ARG A 1 74 ? 29.624 1.554 -8.034 1.00 92.88 74 ARG A CA 1
ATOM 602 C C . ARG A 1 74 ? 28.777 2.613 -7.355 1.00 92.88 74 ARG A C 1
ATOM 604 O O . ARG A 1 74 ? 27.664 2.356 -6.905 1.00 92.88 74 ARG A O 1
ATOM 611 N N . HIS A 1 75 ? 29.284 3.839 -7.361 1.00 90.25 75 HIS A N 1
ATOM 612 C CA . HIS A 1 75 ? 28.534 5.003 -6.916 1.00 90.25 75 HIS A CA 1
ATOM 613 C C . HIS A 1 75 ? 27.675 5.559 -8.055 1.00 90.25 75 HIS A C 1
ATOM 615 O O . HIS A 1 75 ? 28.144 5.741 -9.177 1.00 90.25 75 HIS A O 1
ATOM 621 N N . MET A 1 76 ? 26.416 5.863 -7.743 1.00 87.06 76 MET A N 1
ATOM 622 C CA . MET A 1 76 ? 25.529 6.627 -8.619 1.00 87.06 76 MET A CA 1
ATOM 623 C C . MET A 1 76 ? 25.482 8.087 -8.186 1.00 87.06 76 MET A C 1
ATOM 625 O O . MET A 1 76 ? 25.538 8.378 -6.988 1.00 87.06 76 MET A O 1
ATOM 629 N N . ASP A 1 77 ? 25.318 8.987 -9.155 1.00 81.94 77 ASP A N 1
ATOM 630 C CA . ASP A 1 77 ? 25.014 10.387 -8.876 1.00 81.94 77 ASP A CA 1
ATOM 631 C C . ASP A 1 77 ? 23.625 10.478 -8.217 1.00 81.94 77 ASP A C 1
ATOM 633 O O . ASP A 1 77 ? 22.632 9.965 -8.740 1.00 81.94 77 ASP A O 1
ATOM 637 N N . LYS A 1 78 ? 23.574 11.072 -7.022 1.00 80.00 78 LYS A N 1
ATOM 638 C CA . LYS A 1 78 ? 22.352 11.226 -6.216 1.00 80.00 78 LYS A CA 1
ATOM 639 C C . LYS A 1 78 ? 21.805 12.653 -6.251 1.00 80.00 78 LYS A C 1
ATOM 641 O O . LYS A 1 78 ? 20.865 12.938 -5.517 1.00 80.00 78 LYS A O 1
ATOM 646 N N . ASP A 1 79 ? 22.383 13.524 -7.072 1.00 85.25 79 ASP A N 1
ATOM 647 C CA . ASP A 1 79 ? 21.970 14.915 -7.217 1.00 85.25 79 ASP A CA 1
ATOM 648 C C . ASP A 1 79 ? 20.500 15.016 -7.673 1.00 85.25 79 ASP A C 1
ATOM 650 O O . ASP A 1 79 ? 20.134 14.619 -8.784 1.00 85.25 79 ASP A O 1
ATOM 654 N N . GLU A 1 80 ? 19.633 15.526 -6.793 1.00 81.62 80 GLU A N 1
ATOM 655 C CA . GLU A 1 80 ? 18.202 15.689 -7.069 1.00 81.62 80 GLU A CA 1
ATOM 656 C C . GLU A 1 80 ? 17.925 16.737 -8.155 1.00 81.62 80 GLU A C 1
ATOM 658 O O . GLU A 1 80 ? 16.970 16.584 -8.928 1.00 81.62 80 GLU A O 1
ATOM 663 N N . GLU A 1 81 ? 18.765 17.769 -8.264 1.00 83.44 81 GLU A N 1
ATOM 664 C CA . GLU A 1 81 ? 18.637 18.779 -9.315 1.00 83.44 81 GLU A CA 1
ATOM 665 C C . GLU A 1 81 ? 18.881 18.129 -10.672 1.00 83.44 81 GLU A C 1
ATOM 667 O O . GLU A 1 81 ? 18.080 18.291 -11.595 1.00 83.44 81 GLU A O 1
ATOM 672 N N . LEU A 1 82 ? 19.913 17.286 -10.778 1.00 85.31 82 LEU A N 1
ATOM 673 C CA . LEU A 1 82 ? 20.186 16.542 -12.004 1.00 85.31 82 LEU A CA 1
ATOM 674 C C . LEU A 1 82 ? 19.002 15.644 -12.389 1.00 85.31 82 LEU A C 1
ATOM 676 O O . LEU A 1 82 ? 18.550 15.684 -13.535 1.00 85.31 82 LEU A O 1
ATOM 680 N N . ARG A 1 83 ? 18.439 14.895 -11.436 1.00 82.19 83 ARG A N 1
ATOM 681 C CA . ARG A 1 83 ? 17.302 13.981 -11.673 1.00 82.19 83 ARG A CA 1
ATOM 682 C C . ARG A 1 83 ? 16.040 14.689 -12.161 1.00 82.19 83 ARG A C 1
ATOM 684 O O . ARG A 1 83 ? 15.241 14.090 -12.875 1.00 82.19 83 ARG A O 1
ATOM 691 N N . THR A 1 84 ? 15.860 15.957 -11.799 1.00 83.25 84 THR A N 1
ATOM 692 C CA . THR A 1 84 ? 14.684 16.763 -12.169 1.00 83.25 84 THR A CA 1
ATOM 693 C C . THR A 1 84 ? 14.947 17.747 -13.317 1.00 83.25 84 THR A C 1
ATOM 695 O O . THR A 1 84 ? 14.012 18.381 -13.818 1.00 83.25 84 THR A O 1
ATOM 698 N N . SER A 1 85 ? 16.198 17.836 -13.783 1.00 85.00 85 SER A N 1
ATOM 699 C CA . SER A 1 85 ? 16.654 18.776 -14.817 1.00 85.00 85 SER A CA 1
ATOM 700 C C . SER A 1 85 ? 16.328 18.373 -16.260 1.00 85.00 85 SER A C 1
ATOM 702 O O . SER A 1 85 ? 16.592 19.154 -17.172 1.00 85.00 85 SER A O 1
ATOM 704 N N . PHE A 1 86 ? 15.759 17.183 -16.501 1.00 85.38 86 PHE A N 1
ATOM 705 C CA . PHE A 1 86 ? 15.446 16.656 -17.841 1.00 85.38 86 PHE A CA 1
ATOM 706 C C . PHE A 1 86 ? 14.252 17.379 -18.497 1.00 85.38 86 PHE A C 1
ATOM 708 O O . PHE A 1 86 ? 13.199 16.794 -18.750 1.00 85.38 86 PHE A O 1
ATOM 715 N N . LYS A 1 87 ? 14.406 18.678 -18.774 1.00 84.69 87 LYS A N 1
ATOM 716 C CA . LYS A 1 87 ? 13.387 19.555 -19.362 1.00 84.69 87 LYS A CA 1
ATOM 717 C C . LYS A 1 87 ? 13.964 20.311 -20.552 1.00 84.69 87 LYS A C 1
ATOM 719 O O . LYS A 1 87 ? 14.883 21.103 -20.390 1.00 84.69 87 LYS A O 1
ATOM 724 N N . GLY A 1 88 ? 13.363 20.114 -21.725 1.00 75.44 88 GLY A N 1
ATOM 725 C CA . GLY A 1 88 ? 13.830 20.724 -22.971 1.00 75.44 88 GLY A CA 1
ATOM 726 C C . GLY A 1 88 ? 15.122 20.080 -23.487 1.00 75.44 88 GLY A C 1
ATOM 727 O O . GLY A 1 88 ? 15.964 19.630 -22.720 1.00 75.44 88 GLY A O 1
ATOM 728 N N . ALA A 1 89 ? 15.250 19.992 -24.807 1.00 79.88 89 ALA A N 1
ATOM 729 C CA . ALA A 1 89 ? 16.500 19.614 -25.462 1.00 79.88 89 ALA A CA 1
ATOM 730 C C . ALA A 1 89 ? 17.280 20.890 -25.844 1.00 79.88 89 ALA A C 1
ATOM 732 O O . ALA A 1 89 ? 16.638 21.922 -26.061 1.00 79.88 89 ALA A O 1
ATOM 733 N N . PRO A 1 90 ? 18.619 20.840 -25.997 1.00 89.19 90 PRO A N 1
ATOM 734 C CA . PRO A 1 90 ? 19.504 19.672 -25.877 1.00 89.19 90 PRO A CA 1
ATOM 735 C C . PRO A 1 90 ? 19.859 19.304 -24.425 1.00 89.19 90 PRO A C 1
ATOM 737 O O . PRO A 1 90 ? 19.852 20.157 -23.543 1.00 89.19 90 PRO A O 1
ATOM 740 N N . TYR A 1 91 ? 20.203 18.032 -24.192 1.00 91.62 91 TYR A N 1
ATOM 741 C CA . TYR A 1 91 ? 20.679 17.550 -22.889 1.00 91.62 91 TYR A CA 1
ATOM 742 C C . TYR A 1 91 ? 22.190 17.738 -22.735 1.00 91.62 91 TYR A C 1
ATOM 744 O O . TYR A 1 91 ? 22.949 17.584 -23.691 1.00 91.62 91 TYR A O 1
ATOM 752 N N . THR A 1 92 ? 22.621 18.041 -21.514 1.00 91.88 92 THR A N 1
ATOM 753 C CA . THR A 1 92 ? 24.040 18.162 -21.152 1.00 91.88 92 THR A CA 1
ATOM 754 C C . THR A 1 92 ? 24.736 16.800 -21.122 1.00 91.88 92 THR A C 1
ATOM 756 O O . THR A 1 92 ? 24.100 15.762 -20.927 1.00 91.88 92 THR A O 1
ATOM 759 N N . GLU A 1 93 ? 26.065 16.795 -21.233 1.00 92.69 93 GLU A N 1
ATOM 760 C CA . GLU A 1 93 ? 26.868 15.571 -21.120 1.00 92.69 93 GLU A CA 1
ATOM 761 C C . GLU A 1 93 ? 26.651 14.860 -19.773 1.00 92.69 93 GLU A C 1
ATOM 763 O O . GLU A 1 93 ? 26.482 13.644 -19.739 1.00 92.69 93 GLU A O 1
ATOM 768 N N . ARG A 1 94 ? 26.534 15.617 -18.671 1.00 91.00 94 ARG A N 1
ATOM 769 C CA . ARG A 1 94 ? 26.229 15.067 -17.339 1.00 91.00 94 ARG A CA 1
ATOM 770 C C . ARG A 1 94 ? 24.874 14.354 -17.306 1.00 91.00 94 ARG A C 1
ATOM 772 O O . ARG A 1 94 ? 24.776 13.276 -16.726 1.00 91.00 94 ARG A O 1
ATOM 779 N N . GLN A 1 95 ? 23.844 14.918 -17.942 1.00 91.56 95 GLN A N 1
ATOM 780 C CA . GLN A 1 95 ? 22.517 14.292 -18.039 1.00 91.56 95 GLN A CA 1
ATOM 781 C C . GLN A 1 95 ? 22.548 13.011 -18.878 1.00 91.56 95 GLN A C 1
ATOM 783 O O . GLN A 1 95 ? 21.980 11.998 -18.473 1.00 91.56 95 GLN A O 1
ATOM 788 N N . LEU A 1 96 ? 23.233 13.035 -20.024 1.00 92.50 96 LEU A N 1
ATOM 789 C CA . LEU A 1 96 ? 23.379 11.855 -20.879 1.00 92.50 96 LEU A CA 1
ATOM 790 C C . LEU A 1 96 ? 24.169 10.746 -20.172 1.00 92.50 96 LEU A C 1
ATOM 792 O O . LEU A 1 96 ? 23.748 9.592 -20.191 1.00 92.50 96 LEU A O 1
ATOM 796 N N . HIS A 1 97 ? 25.262 11.097 -19.490 1.00 91.56 97 HIS A N 1
ATOM 797 C CA . HIS A 1 97 ? 26.049 10.159 -18.693 1.00 91.56 97 HIS A CA 1
ATOM 798 C C . HIS A 1 97 ? 25.236 9.578 -17.529 1.00 91.56 97 HIS A C 1
ATOM 800 O O . HIS A 1 97 ? 25.293 8.376 -17.282 1.00 91.56 97 HIS A O 1
ATOM 806 N N . TYR A 1 98 ? 24.437 10.398 -16.839 1.00 91.31 98 TYR A N 1
ATOM 807 C CA . TYR A 1 98 ? 23.530 9.929 -15.791 1.00 91.31 98 TYR A CA 1
ATOM 808 C C . TYR A 1 98 ? 22.529 8.897 -16.322 1.00 91.31 98 TYR A C 1
ATOM 810 O O . TYR A 1 98 ? 22.439 7.801 -15.773 1.00 91.31 98 TYR A O 1
ATOM 818 N N . ALA A 1 99 ? 21.837 9.207 -17.423 1.00 91.38 99 ALA A N 1
ATOM 819 C CA . ALA A 1 99 ? 20.865 8.300 -18.031 1.00 91.38 99 ALA A CA 1
ATOM 820 C C . ALA A 1 99 ? 21.513 6.992 -18.527 1.00 91.38 99 ALA A C 1
ATOM 822 O O . ALA A 1 99 ? 20.965 5.909 -18.324 1.00 91.38 99 ALA A O 1
ATOM 823 N N . ALA A 1 100 ? 22.700 7.075 -19.135 1.00 92.50 100 ALA A N 1
ATOM 824 C CA . ALA A 1 100 ? 23.452 5.900 -19.571 1.00 92.50 100 ALA A CA 1
ATOM 825 C C . ALA A 1 100 ? 23.912 5.033 -18.387 1.00 92.50 100 ALA A C 1
ATOM 827 O O . ALA A 1 100 ? 23.847 3.807 -18.457 1.00 92.50 100 ALA A O 1
ATOM 828 N N . SER A 1 101 ? 24.348 5.664 -17.293 1.00 91.25 101 SER A N 1
ATOM 829 C CA . SER A 1 101 ? 24.787 4.981 -16.075 1.00 91.25 101 SER A CA 1
ATOM 830 C C . SER A 1 101 ? 23.638 4.242 -15.386 1.00 91.25 101 SER A C 1
ATOM 832 O O . SER A 1 101 ? 23.817 3.097 -14.978 1.00 91.25 101 SER A O 1
ATOM 834 N N . ASP A 1 102 ? 22.448 4.845 -15.316 1.00 92.31 102 ASP A N 1
ATOM 835 C CA . ASP A 1 102 ? 21.240 4.207 -14.773 1.00 92.31 102 ASP A CA 1
ATOM 836 C C . ASP A 1 102 ? 20.875 2.924 -15.550 1.00 92.31 102 ASP A C 1
ATOM 838 O O . ASP A 1 102 ? 20.710 1.847 -14.965 1.00 92.31 102 ASP A O 1
ATOM 842 N N . LEU A 1 103 ? 20.900 2.997 -16.887 1.00 92.69 103 LEU A N 1
ATOM 843 C CA . LEU A 1 103 ? 20.651 1.853 -17.768 1.00 92.69 103 LEU A CA 1
ATOM 844 C C . LEU A 1 103 ? 21.721 0.756 -17.632 1.00 92.69 103 LEU A C 1
ATOM 846 O O . LEU A 1 103 ? 21.387 -0.420 -17.474 1.00 92.69 103 LEU A O 1
ATOM 850 N N . ALA A 1 104 ? 23.005 1.127 -17.694 1.00 94.69 104 ALA A N 1
ATOM 851 C CA . ALA A 1 104 ? 24.112 0.175 -17.619 1.00 94.69 104 ALA A CA 1
ATOM 852 C C . ALA A 1 104 ? 24.121 -0.561 -16.273 1.00 94.69 104 ALA A C 1
ATOM 854 O O . ALA A 1 104 ? 24.198 -1.789 -16.231 1.00 94.69 104 ALA A O 1
ATOM 855 N N . GLN A 1 105 ? 23.957 0.177 -15.172 1.00 95.25 105 GLN A N 1
ATOM 856 C CA . GLN A 1 105 ? 23.938 -0.407 -13.834 1.00 95.25 105 GLN A CA 1
ATOM 857 C C . GLN A 1 105 ? 22.728 -1.305 -13.607 1.00 95.25 105 GLN A C 1
ATOM 859 O O . GLN A 1 105 ? 22.871 -2.333 -12.955 1.00 95.25 105 GLN A O 1
ATOM 864 N N . THR A 1 106 ? 21.568 -0.988 -14.184 1.00 96.56 106 THR A N 1
ATOM 865 C CA . THR A 1 106 ? 20.404 -1.882 -14.141 1.00 96.56 106 THR A CA 1
ATOM 866 C C . THR A 1 106 ? 20.710 -3.238 -14.791 1.00 96.56 106 THR A C 1
ATOM 868 O O . THR A 1 106 ? 20.437 -4.286 -14.203 1.00 96.56 106 THR A O 1
ATOM 871 N N . GLY A 1 107 ? 21.320 -3.241 -15.981 1.00 96.25 107 GLY A N 1
ATOM 872 C CA . GLY A 1 107 ? 21.709 -4.476 -16.670 1.00 96.25 107 GLY A CA 1
ATOM 873 C C . GLY A 1 107 ? 22.766 -5.282 -15.907 1.00 96.25 107 GLY A C 1
ATOM 874 O O . GLY A 1 107 ? 22.649 -6.497 -15.753 1.00 96.25 107 GLY A O 1
ATOM 875 N N . GLU A 1 108 ? 23.782 -4.604 -15.378 1.00 96.56 108 GLU A N 1
ATOM 876 C CA . GLU A 1 108 ? 24.831 -5.240 -14.577 1.00 96.56 108 GLU A CA 1
ATOM 877 C C . GLU A 1 108 ? 24.311 -5.784 -13.246 1.00 96.56 108 GLU A C 1
ATOM 879 O O . GLU A 1 108 ? 24.692 -6.880 -12.830 1.00 96.56 108 GLU A O 1
ATOM 884 N N . LEU A 1 109 ? 23.384 -5.068 -12.608 1.00 96.56 109 LEU A N 1
ATOM 885 C CA . LEU A 1 109 ? 22.732 -5.527 -11.393 1.00 96.56 109 LEU A CA 1
ATOM 886 C C . LEU A 1 109 ? 21.931 -6.804 -11.658 1.00 96.56 109 LEU A C 1
ATOM 888 O O . LEU A 1 109 ? 22.057 -7.764 -10.900 1.00 96.56 109 LEU A O 1
ATOM 892 N N . TRP A 1 110 ? 21.171 -6.865 -12.755 1.00 96.06 110 TRP A N 1
ATOM 893 C CA . TRP A 1 110 ? 20.479 -8.092 -13.161 1.00 96.06 110 TRP A CA 1
ATOM 894 C C . TRP A 1 110 ? 21.444 -9.273 -13.323 1.00 96.06 110 TRP A C 1
ATOM 896 O O . TRP A 1 110 ? 21.211 -10.347 -12.767 1.00 96.06 110 TRP A O 1
ATOM 906 N N . ASN A 1 111 ? 22.563 -9.059 -14.019 1.00 95.00 111 ASN A N 1
ATOM 907 C CA . ASN A 1 111 ? 23.581 -10.092 -14.216 1.00 95.00 111 ASN A CA 1
ATOM 908 C C . ASN A 1 111 ? 24.190 -10.569 -12.890 1.00 95.00 111 ASN A C 1
ATOM 910 O O . ASN A 1 111 ? 24.454 -11.760 -12.742 1.00 95.00 111 ASN A O 1
ATOM 914 N N . SER A 1 112 ? 24.355 -9.677 -11.907 1.00 95.44 112 SER A N 1
ATOM 915 C CA . SER A 1 112 ? 24.846 -10.051 -10.573 1.00 95.44 112 SER A CA 1
ATOM 916 C C . SER A 1 112 ? 23.900 -11.004 -9.826 1.00 95.44 112 SER A C 1
ATOM 918 O O . SER A 1 112 ? 24.360 -11.857 -9.069 1.00 95.44 112 SER A O 1
ATOM 920 N N . TYR A 1 113 ? 22.589 -10.920 -10.084 1.00 94.88 113 TYR A N 1
ATOM 921 C CA . TYR A 1 113 ? 21.581 -11.815 -9.505 1.00 94.88 113 TYR A CA 1
ATOM 922 C C . TYR A 1 113 ? 21.319 -13.075 -10.337 1.00 94.88 113 TYR A C 1
ATOM 924 O O . TYR A 1 113 ? 20.696 -14.006 -9.825 1.00 94.88 113 TYR A O 1
ATOM 932 N N . ALA A 1 114 ? 21.800 -13.154 -11.583 1.00 90.69 114 ALA A N 1
ATOM 933 C CA . ALA A 1 114 ? 21.555 -14.289 -12.475 1.00 90.69 114 ALA A CA 1
ATOM 934 C C . ALA A 1 114 ? 21.878 -15.669 -11.856 1.00 90.69 114 ALA A C 1
ATOM 936 O O . ALA A 1 114 ? 21.054 -16.574 -12.013 1.00 90.69 114 ALA A O 1
ATOM 937 N N . PRO A 1 115 ? 22.978 -15.860 -11.092 1.00 91.00 115 PRO A N 1
ATOM 938 C CA . PRO A 1 115 ? 23.238 -17.139 -10.424 1.00 91.00 115 PRO A CA 1
ATOM 939 C C . PRO A 1 115 ? 22.159 -17.510 -9.390 1.00 91.00 115 PRO A C 1
ATOM 941 O O . PRO A 1 115 ? 21.694 -18.652 -9.349 1.00 91.00 115 PRO A O 1
ATOM 944 N N . SER A 1 116 ? 21.715 -16.533 -8.595 1.00 89.88 116 SER A N 1
ATOM 945 C CA . SER A 1 116 ? 20.714 -16.708 -7.530 1.00 89.88 116 SER A CA 1
ATOM 946 C C . SER A 1 116 ? 19.279 -16.834 -8.055 1.00 89.88 116 SER A C 1
ATOM 948 O O . SER A 1 116 ? 18.413 -17.385 -7.370 1.00 89.88 116 SER A O 1
ATOM 950 N N . LEU A 1 117 ? 19.020 -16.357 -9.278 1.00 89.62 117 LEU A N 1
ATOM 951 C CA . LEU A 1 117 ? 17.711 -16.428 -9.929 1.00 89.62 117 LEU A CA 1
ATOM 952 C C . LEU A 1 117 ? 17.314 -17.849 -10.343 1.00 89.62 117 LEU A C 1
ATOM 954 O O . LEU A 1 117 ? 16.124 -18.110 -10.490 1.00 89.62 117 LEU A O 1
ATOM 958 N N . SER A 1 118 ? 18.263 -18.776 -10.495 1.00 82.88 118 SER A N 1
ATOM 959 C CA . SER A 1 118 ? 18.002 -20.140 -10.988 1.00 82.88 118 SER A CA 1
ATOM 960 C C . SER A 1 118 ? 16.943 -20.923 -10.188 1.00 82.88 118 SER A C 1
ATOM 962 O O . SER A 1 118 ? 16.251 -21.752 -10.768 1.00 82.88 118 SER A O 1
ATOM 964 N N . GLY A 1 119 ? 16.753 -20.622 -8.897 1.00 85.81 119 GLY A N 1
ATOM 965 C CA . GLY A 1 119 ? 15.685 -21.192 -8.055 1.00 85.81 119 GLY A CA 1
ATOM 966 C C . GLY A 1 119 ? 14.491 -20.266 -7.786 1.00 85.81 119 GLY A C 1
ATOM 967 O O . GLY A 1 119 ? 13.542 -20.670 -7.123 1.00 85.81 119 GLY A O 1
ATOM 968 N N . HIS A 1 120 ? 14.534 -19.024 -8.273 1.00 93.38 120 HIS A N 1
ATOM 969 C CA . HIS A 1 120 ? 13.582 -17.965 -7.921 1.00 93.38 120 HIS A CA 1
ATOM 970 C C . HIS A 1 120 ? 12.914 -17.307 -9.133 1.00 93.38 120 HIS A C 1
ATOM 972 O O . HIS A 1 120 ? 12.032 -16.467 -8.959 1.00 93.38 120 HIS A O 1
ATOM 978 N N . PHE A 1 121 ? 13.320 -17.657 -10.357 1.00 94.31 121 PHE A N 1
ATOM 979 C CA . PHE A 1 121 ? 12.892 -16.957 -11.565 1.00 94.31 121 PHE A CA 1
ATOM 980 C C . PHE A 1 121 ? 11.372 -16.952 -11.745 1.00 94.31 121 PHE A C 1
ATOM 982 O O . PHE A 1 121 ? 10.819 -15.907 -12.070 1.00 94.31 121 PHE A O 1
ATOM 989 N N . ASP A 1 122 ? 10.687 -18.063 -11.466 1.00 95.06 122 ASP A N 1
ATOM 990 C CA . ASP A 1 122 ? 9.223 -18.127 -11.573 1.00 95.06 122 ASP A CA 1
ATOM 991 C C . ASP A 1 122 ? 8.524 -17.199 -10.572 1.00 95.06 122 ASP A C 1
ATOM 993 O O . ASP A 1 122 ? 7.519 -16.576 -10.908 1.00 95.06 122 ASP A O 1
ATOM 997 N N . ILE A 1 123 ? 9.091 -17.037 -9.371 1.00 94.69 123 ILE A N 1
ATOM 998 C CA . ILE A 1 123 ? 8.589 -16.105 -8.353 1.00 94.69 123 ILE A CA 1
ATOM 999 C C . ILE A 1 123 ? 8.815 -14.664 -8.817 1.00 94.69 123 ILE A C 1
ATOM 1001 O O . ILE A 1 123 ? 7.892 -13.857 -8.803 1.00 94.69 123 ILE A O 1
ATOM 1005 N N . VAL A 1 124 ? 10.024 -14.338 -9.285 1.00 95.81 124 VAL A N 1
ATOM 1006 C CA . VAL A 1 124 ? 10.343 -12.997 -9.804 1.00 95.81 124 VAL A CA 1
ATOM 1007 C C . VAL A 1 124 ? 9.460 -12.653 -10.997 1.00 95.81 124 VAL A C 1
ATOM 1009 O O . VAL A 1 124 ? 8.943 -11.541 -11.080 1.00 95.81 124 VAL A O 1
ATOM 1012 N N . LYS A 1 125 ? 9.251 -13.606 -11.905 1.00 95.62 125 LYS A N 1
ATOM 1013 C CA . LYS A 1 125 ? 8.375 -13.447 -13.060 1.00 95.62 125 LYS A CA 1
ATOM 1014 C C . LYS A 1 125 ? 6.929 -13.218 -12.628 1.00 95.62 125 LYS A C 1
ATOM 1016 O O . LYS A 1 125 ? 6.326 -12.271 -13.114 1.00 95.62 125 LYS A O 1
ATOM 1021 N N . LEU A 1 126 ? 6.406 -14.010 -11.689 1.00 95.62 126 LEU A N 1
ATOM 1022 C CA . LEU A 1 126 ? 5.067 -13.813 -11.128 1.00 95.62 126 LEU A CA 1
ATOM 1023 C C . LEU A 1 126 ? 4.905 -12.397 -10.554 1.00 95.62 126 LEU A C 1
ATOM 1025 O O . LEU A 1 126 ? 3.935 -11.712 -10.868 1.00 95.62 126 LEU A O 1
ATOM 1029 N N . GLU A 1 127 ? 5.880 -11.934 -9.768 1.00 95.81 127 GLU A N 1
ATOM 1030 C CA . GLU A 1 127 ? 5.890 -10.587 -9.184 1.00 95.81 127 GLU A CA 1
ATOM 1031 C C . GLU A 1 127 ? 6.017 -9.473 -10.242 1.00 95.81 127 GLU A C 1
ATOM 1033 O O . GLU A 1 127 ? 5.476 -8.382 -10.064 1.00 95.81 127 GLU A O 1
ATOM 1038 N N . CYS A 1 128 ? 6.693 -9.727 -11.365 1.00 96.75 128 CYS A N 1
ATOM 1039 C CA . CYS A 1 128 ? 6.757 -8.785 -12.485 1.00 96.75 128 CYS A CA 1
ATOM 1040 C C . CYS A 1 128 ? 5.459 -8.772 -13.310 1.00 96.75 128 CYS A C 1
ATOM 1042 O O . CYS A 1 128 ? 5.003 -7.706 -13.724 1.00 96.75 128 CYS A O 1
ATOM 1044 N N . ASP A 1 129 ? 4.834 -9.930 -13.521 1.00 96.31 129 ASP A N 1
ATOM 1045 C CA . ASP A 1 129 ? 3.620 -10.080 -14.331 1.00 96.31 129 ASP A CA 1
ATOM 1046 C C . ASP A 1 129 ? 2.408 -9.385 -13.685 1.00 96.31 129 ASP A C 1
ATOM 1048 O O . ASP A 1 129 ? 1.525 -8.898 -14.394 1.00 96.31 129 ASP A O 1
ATOM 1052 N N . ILE A 1 130 ? 2.384 -9.253 -12.352 1.00 96.31 130 ILE A N 1
ATOM 1053 C CA . ILE A 1 130 ? 1.338 -8.506 -11.632 1.00 96.31 130 ILE A CA 1
ATOM 1054 C C . ILE A 1 130 ? 1.506 -6.980 -11.702 1.00 96.31 130 ILE A C 1
ATOM 1056 O O . ILE A 1 130 ? 0.556 -6.265 -11.366 1.00 96.31 130 ILE A O 1
ATOM 1060 N N . ILE A 1 131 ? 2.676 -6.457 -12.110 1.00 97.00 131 ILE A N 1
ATOM 1061 C CA . ILE A 1 131 ? 2.969 -5.011 -12.104 1.00 97.00 131 ILE A CA 1
ATOM 1062 C C . ILE A 1 131 ? 1.865 -4.213 -12.813 1.00 97.00 131 ILE A C 1
ATOM 1064 O O . ILE A 1 131 ? 1.360 -3.270 -12.196 1.00 97.00 131 ILE A O 1
ATOM 1068 N N . PRO A 1 132 ? 1.432 -4.578 -14.037 1.00 96.50 132 PRO A N 1
ATOM 1069 C CA . PRO A 1 132 ? 0.389 -3.841 -14.748 1.00 96.50 132 PRO A CA 1
ATOM 1070 C C . PRO A 1 132 ? -0.937 -3.827 -14.003 1.00 96.50 132 PRO A C 1
ATOM 1072 O O . PRO A 1 132 ? -1.515 -2.765 -13.811 1.00 96.50 132 PRO A O 1
ATOM 1075 N N . SER A 1 133 ? -1.390 -4.967 -13.478 1.00 95.94 133 SER A N 1
ATOM 1076 C CA . SER A 1 133 ? -2.645 -5.036 -12.721 1.00 95.94 133 SER A CA 1
ATOM 1077 C C . SER A 1 133 ? -2.607 -4.170 -11.459 1.00 95.94 133 SER A C 1
ATOM 1079 O O . SER A 1 133 ? -3.573 -3.463 -11.152 1.00 95.94 133 SER A O 1
ATOM 1081 N N . VAL A 1 134 ? -1.483 -4.182 -10.737 1.00 96.25 134 VAL A N 1
ATOM 1082 C CA . VAL A 1 134 ? -1.292 -3.359 -9.537 1.00 96.25 134 VAL A CA 1
ATOM 1083 C C . VAL A 1 134 ? -1.255 -1.877 -9.909 1.00 96.25 134 VAL A C 1
ATOM 1085 O O . VAL A 1 134 ? -1.995 -1.084 -9.331 1.00 96.25 134 VAL A O 1
ATOM 1088 N N . ALA A 1 135 ? -0.451 -1.497 -10.902 1.00 96.75 135 ALA A N 1
ATOM 1089 C CA . ALA A 1 135 ? -0.349 -0.124 -11.382 1.00 96.75 135 ALA A CA 1
ATOM 1090 C C . ALA A 1 135 ? -1.685 0.411 -11.920 1.00 96.75 135 ALA A C 1
ATOM 1092 O O . ALA A 1 135 ? -2.095 1.508 -11.549 1.00 96.75 135 ALA A O 1
ATOM 1093 N N . SER A 1 136 ? -2.413 -0.369 -12.724 1.00 95.88 136 SER A N 1
ATOM 1094 C CA . SER A 1 136 ? -3.757 -0.017 -13.194 1.00 95.88 136 SER A CA 1
ATOM 1095 C C . SER A 1 136 ? -4.727 0.199 -12.038 1.00 95.88 136 SER A C 1
ATOM 1097 O O . SER A 1 136 ? -5.508 1.147 -12.074 1.00 95.88 136 SER A O 1
ATOM 1099 N N . THR A 1 137 ? -4.663 -0.631 -10.993 1.00 95.31 137 THR A N 1
ATOM 1100 C CA . THR A 1 137 ? -5.500 -0.469 -9.793 1.00 95.31 137 THR A CA 1
ATOM 1101 C C . THR A 1 137 ? -5.179 0.838 -9.059 1.00 95.31 137 THR A C 1
ATOM 1103 O O . THR A 1 137 ? -6.090 1.546 -8.629 1.00 95.31 137 THR A O 1
ATOM 1106 N N . GLU A 1 138 ? -3.895 1.194 -8.945 1.00 95.88 138 GLU A N 1
ATOM 1107 C CA . GLU A 1 138 ? -3.448 2.457 -8.339 1.00 95.88 138 GLU A CA 1
ATOM 1108 C C . GLU A 1 138 ? -3.858 3.677 -9.166 1.00 95.88 138 GLU A C 1
ATOM 1110 O O . GLU A 1 138 ? -4.350 4.657 -8.607 1.00 95.88 138 GLU A O 1
ATOM 1115 N N . LEU A 1 139 ? -3.689 3.611 -10.489 1.00 95.12 139 LEU A N 1
ATOM 1116 C CA . LEU A 1 139 ? -4.075 4.672 -11.417 1.00 95.12 139 LEU A CA 1
ATOM 1117 C C . LEU A 1 139 ? -5.586 4.870 -11.442 1.00 95.12 139 LEU A C 1
ATOM 1119 O O . LEU A 1 139 ? -6.036 6.014 -11.429 1.00 95.12 139 LEU A O 1
ATOM 1123 N N . ALA A 1 140 ? -6.364 3.787 -11.417 1.00 94.69 140 ALA A N 1
ATOM 1124 C CA . ALA A 1 140 ? -7.808 3.865 -11.296 1.00 94.69 140 ALA A CA 1
ATOM 1125 C C . ALA A 1 140 ? -8.182 4.516 -9.958 1.00 94.69 140 ALA A C 1
ATOM 1127 O O . ALA A 1 140 ? -8.785 5.584 -9.947 1.00 94.69 140 ALA A O 1
ATOM 1128 N N . GLY A 1 141 ? -7.816 3.930 -8.818 1.00 94.88 141 GLY A N 1
ATOM 1129 C CA . GLY A 1 141 ? -8.299 4.386 -7.511 1.00 94.88 141 GLY A CA 1
ATOM 1130 C C . GLY A 1 141 ? -9.805 4.159 -7.308 1.00 94.88 141 GLY A C 1
ATOM 1131 O O . GLY A 1 141 ? -10.481 3.535 -8.129 1.00 94.88 141 GLY A O 1
ATOM 1132 N N . MET A 1 142 ? -10.346 4.665 -6.198 1.00 95.75 142 MET A N 1
ATOM 1133 C CA . MET A 1 142 ? -11.756 4.491 -5.826 1.00 95.75 142 MET A CA 1
ATOM 1134 C C . MET A 1 142 ? -12.480 5.830 -5.678 1.00 95.75 142 MET A C 1
ATOM 1136 O O . MET A 1 142 ? -12.029 6.704 -4.937 1.00 95.75 142 MET A O 1
ATOM 1140 N N . LYS A 1 143 ? -13.622 5.980 -6.354 1.00 95.94 143 LYS A N 1
ATOM 1141 C CA . LYS A 1 143 ? -14.459 7.184 -6.286 1.00 95.94 143 LYS A CA 1
ATOM 1142 C C . LYS A 1 143 ? -15.178 7.270 -4.939 1.00 95.94 143 LYS A C 1
ATOM 1144 O O . LYS A 1 143 ? -15.659 6.263 -4.419 1.00 95.94 143 LYS A O 1
ATOM 1149 N N . ILE A 1 144 ? -15.241 8.485 -4.394 1.00 96.06 144 ILE A N 1
ATOM 1150 C CA . ILE A 1 144 ? -15.861 8.780 -3.099 1.00 96.06 144 ILE A CA 1
ATOM 1151 C C . ILE A 1 144 ? -17.141 9.601 -3.293 1.00 96.06 144 ILE A C 1
ATOM 1153 O O . ILE A 1 144 ? -17.135 10.630 -3.974 1.00 96.06 144 ILE A O 1
ATOM 1157 N N . ASP A 1 145 ? -18.232 9.188 -2.649 1.00 95.75 145 ASP A N 1
ATOM 1158 C CA . ASP A 1 145 ? -19.460 9.972 -2.549 1.00 95.75 145 ASP A CA 1
ATOM 1159 C C . ASP A 1 145 ? -19.255 11.151 -1.585 1.00 95.75 145 ASP A C 1
ATOM 1161 O O . ASP A 1 145 ? -19.302 11.024 -0.357 1.00 95.75 145 ASP A O 1
ATOM 1165 N N . ARG A 1 146 ? -19.036 12.336 -2.165 1.00 93.31 146 ARG A N 1
ATOM 1166 C CA . ARG A 1 146 ? -18.800 13.581 -1.421 1.00 93.31 146 ARG A CA 1
ATOM 1167 C C . ARG A 1 146 ? -19.989 13.987 -0.544 1.00 93.31 146 ARG A C 1
ATOM 1169 O O . ARG A 1 146 ? -19.780 14.600 0.502 1.00 93.31 146 ARG A O 1
ATOM 1176 N N . LYS A 1 147 ? -21.225 13.664 -0.946 1.00 94.31 147 LYS A N 1
ATOM 1177 C CA . LYS A 1 147 ? -22.429 14.023 -0.182 1.00 94.31 147 LYS A CA 1
ATOM 1178 C C . LYS A 1 147 ? -22.529 13.154 1.067 1.00 94.31 147 LYS A C 1
ATOM 1180 O O . LYS A 1 147 ? -22.638 13.698 2.165 1.00 94.31 147 LYS A O 1
ATOM 1185 N N . LYS A 1 148 ? -22.405 11.829 0.915 1.00 95.75 148 LYS A N 1
ATOM 1186 C CA . LYS A 1 148 ? -22.383 10.898 2.057 1.00 95.75 148 LYS A CA 1
ATOM 1187 C C . LYS A 1 148 ? -21.215 11.183 2.999 1.00 95.75 148 LYS A C 1
ATOM 1189 O O . LYS A 1 148 ? -21.402 11.186 4.213 1.00 95.75 148 LYS A O 1
ATOM 1194 N N . LEU A 1 149 ? -20.037 11.502 2.454 1.00 96.12 149 LEU A N 1
ATOM 1195 C CA . LEU A 1 149 ? -18.868 11.856 3.259 1.00 96.12 149 LEU A CA 1
ATOM 1196 C C . LEU A 1 149 ? -19.142 13.067 4.154 1.00 96.12 149 LEU A C 1
ATOM 1198 O O . LEU A 1 149 ? -18.828 13.022 5.341 1.00 96.12 149 LEU A O 1
ATOM 1202 N N . LYS A 1 150 ? -19.735 14.137 3.607 1.00 95.31 150 LYS A N 1
ATOM 1203 C CA . LYS A 1 150 ? -20.048 15.347 4.379 1.00 95.31 150 LYS A CA 1
ATOM 1204 C C . LYS A 1 150 ? -20.975 15.036 5.557 1.00 95.31 150 LYS A C 1
ATOM 1206 O O . LYS A 1 150 ? -20.672 15.425 6.682 1.00 95.31 150 LYS A O 1
ATOM 1211 N N . VAL A 1 151 ? -22.044 14.276 5.308 1.00 96.06 151 VAL A N 1
ATOM 1212 C CA . VAL A 1 151 ? -22.988 13.846 6.352 1.00 96.06 151 VAL A CA 1
ATOM 1213 C C . VAL A 1 151 ? -22.274 13.033 7.434 1.00 96.06 151 VAL A C 1
ATOM 1215 O O . VAL A 1 151 ? -22.424 13.321 8.622 1.00 96.06 151 VAL A O 1
ATOM 1218 N N . LEU A 1 152 ? -21.441 12.065 7.043 1.00 95.88 152 LEU A N 1
ATOM 1219 C CA . LEU A 1 152 ? -20.727 11.217 7.997 1.00 95.88 152 LEU A CA 1
ATOM 1220 C C . LEU A 1 152 ? -19.704 12.006 8.830 1.00 95.88 152 LEU A C 1
ATOM 1222 O O . LEU A 1 152 ? -19.546 11.753 10.024 1.00 95.88 152 LEU A O 1
ATOM 1226 N N . VAL A 1 153 ? -19.028 12.992 8.233 1.00 95.94 153 VAL A N 1
ATOM 1227 C CA . VAL A 1 153 ? -18.119 13.902 8.947 1.00 95.94 153 VAL A CA 1
ATOM 1228 C C . VAL A 1 153 ? -18.875 14.732 9.984 1.00 95.94 153 VAL A C 1
ATOM 1230 O O . VAL A 1 153 ? -18.409 14.864 11.118 1.00 95.94 153 VAL A O 1
ATOM 1233 N N . GLU A 1 154 ? -20.034 15.286 9.633 1.00 95.94 154 GLU A N 1
ATOM 1234 C CA . GLU A 1 154 ? -20.867 16.058 10.561 1.00 95.94 154 GLU A CA 1
ATOM 1235 C C . GLU A 1 154 ? -21.346 15.188 11.733 1.00 95.94 154 GLU A C 1
ATOM 1237 O O . GLU A 1 154 ? -21.156 15.557 12.897 1.00 95.94 154 GLU A O 1
ATOM 1242 N N . GLN A 1 155 ? -21.859 13.989 11.445 1.00 95.88 155 GLN A N 1
ATOM 1243 C CA . GLN A 1 155 ? -22.294 13.018 12.453 1.00 95.88 155 GLN A CA 1
ATOM 1244 C C . GLN A 1 155 ? -21.152 12.586 13.381 1.00 95.88 155 GLN A C 1
ATOM 1246 O O . GLN A 1 155 ? -21.305 12.610 14.604 1.00 95.88 155 GLN A O 1
ATOM 1251 N N . ALA A 1 156 ? -19.982 12.252 12.830 1.00 95.44 156 ALA A N 1
ATOM 1252 C CA . ALA A 1 156 ? -18.820 11.854 13.621 1.00 95.44 156 ALA A CA 1
ATOM 1253 C C . ALA A 1 156 ? -18.343 12.989 14.544 1.00 95.44 156 ALA A C 1
ATOM 1255 O O . ALA A 1 156 ? -17.984 12.750 15.700 1.00 95.44 156 ALA A O 1
ATOM 1256 N N . ASN A 1 157 ? -18.377 14.241 14.075 1.00 95.94 157 ASN A N 1
ATOM 1257 C CA . ASN A 1 157 ? -18.018 15.405 14.887 1.00 95.94 157 ASN A CA 1
ATOM 1258 C C . ASN A 1 157 ? -19.038 15.696 15.997 1.00 95.94 157 ASN A C 1
ATOM 1260 O O . ASN A 1 157 ? -18.640 16.070 17.102 1.00 95.94 157 ASN A O 1
ATOM 1264 N N . LEU A 1 158 ? -20.336 15.517 15.739 1.00 96.25 158 LEU A N 1
ATOM 1265 C CA . LEU A 1 158 ? -21.369 15.614 16.775 1.00 96.25 158 LEU A CA 1
ATOM 1266 C C . LEU A 1 158 ? -21.190 14.520 17.830 1.00 96.25 158 LEU A C 1
ATOM 1268 O O . LEU A 1 158 ? -21.112 14.829 19.018 1.00 96.25 158 LEU A O 1
ATOM 1272 N N . SER A 1 159 ? -21.019 13.270 17.392 1.00 95.56 159 SER A N 1
ATOM 1273 C CA . SER A 1 159 ? -20.734 12.130 18.268 1.00 95.56 159 SER A CA 1
ATOM 1274 C C . SER A 1 159 ? -19.492 12.380 19.125 1.00 95.56 159 SER A C 1
ATOM 1276 O O . SER A 1 159 ? -19.530 12.199 20.339 1.00 95.56 159 SER A O 1
ATOM 1278 N N . LYS A 1 160 ? -18.420 12.935 18.538 1.00 95.00 160 LYS A N 1
ATOM 1279 C CA . LYS A 1 160 ? -17.211 13.329 19.277 1.00 95.00 160 LYS A CA 1
ATOM 1280 C C . LYS A 1 160 ? -17.539 14.252 20.448 1.00 95.00 160 LYS A C 1
ATOM 1282 O O . LYS A 1 160 ? -17.110 13.984 21.564 1.00 95.00 160 LYS A O 1
ATOM 1287 N N . LYS A 1 161 ? -18.298 15.324 20.196 1.00 94.69 161 LYS A N 1
ATOM 1288 C CA . LYS A 1 161 ? -18.661 16.312 21.224 1.00 94.69 161 LYS A CA 1
ATOM 1289 C C . LYS A 1 161 ? -19.501 15.690 22.336 1.00 94.69 161 LYS A C 1
ATOM 1291 O O . LYS A 1 161 ? -19.310 16.049 23.491 1.00 94.69 161 LYS A O 1
ATOM 1296 N N . VAL A 1 162 ? -20.430 14.794 21.996 1.00 95.56 162 VAL A N 1
ATOM 1297 C CA . VAL A 1 162 ? -21.268 14.095 22.983 1.00 95.56 162 VAL A CA 1
ATOM 1298 C C . VAL A 1 162 ? -20.410 13.171 23.842 1.00 95.56 162 VAL A C 1
ATOM 1300 O O . VAL A 1 162 ? -20.399 13.322 25.059 1.00 95.56 162 VAL A O 1
ATOM 1303 N N . LEU A 1 163 ? -19.623 12.293 23.216 1.00 94.69 163 LEU A N 1
ATOM 1304 C CA . LEU A 1 163 ? -18.759 11.342 23.915 1.00 94.69 163 LEU A CA 1
ATOM 1305 C C . LEU A 1 163 ? -17.743 12.049 24.825 1.00 94.69 163 LEU A C 1
ATOM 1307 O O . LEU A 1 163 ? -17.592 11.678 25.986 1.00 94.69 163 LEU A O 1
ATOM 1311 N N . GLU A 1 164 ? -17.091 13.109 24.337 1.00 92.38 164 GLU A N 1
ATOM 1312 C CA . GLU A 1 164 ? -16.126 13.881 25.130 1.00 92.38 164 GLU A CA 1
ATOM 1313 C C . GLU A 1 164 ? -16.791 14.616 26.303 1.00 92.38 164 GLU A C 1
ATOM 1315 O O . GLU A 1 164 ? -16.173 14.748 27.357 1.00 92.38 164 GLU A O 1
ATOM 1320 N N . LYS A 1 165 ? -18.051 15.052 26.168 1.00 92.81 165 LYS A N 1
ATOM 1321 C CA . LYS A 1 165 ? -18.826 15.633 27.277 1.00 92.81 165 LYS A CA 1
ATOM 1322 C C . LYS A 1 165 ? -19.256 14.595 28.312 1.00 92.81 165 LYS A C 1
ATOM 1324 O O . LYS A 1 165 ? -19.363 14.945 29.482 1.00 92.81 165 LYS A O 1
ATOM 1329 N N . SER A 1 166 ? -19.493 13.351 27.905 1.00 93.12 166 SER A N 1
ATOM 1330 C CA . SER A 1 166 ? -19.841 12.254 28.815 1.00 93.12 166 SER A CA 1
ATOM 1331 C C . SER A 1 166 ? -18.653 11.761 29.642 1.00 93.12 166 SER A C 1
ATOM 1333 O O . SER A 1 166 ? -18.855 11.072 30.638 1.00 93.12 166 SER A O 1
ATOM 1335 N N . LEU A 1 167 ? -17.416 12.097 29.254 1.00 93.25 167 LEU A N 1
ATOM 1336 C CA . LEU A 1 167 ? -16.234 11.720 30.024 1.00 93.25 167 LEU A CA 1
ATOM 1337 C C . LEU A 1 167 ? -16.209 12.430 31.385 1.00 93.25 167 LEU A C 1
ATOM 1339 O O . LEU A 1 167 ? -16.575 13.610 31.476 1.00 93.25 167 LEU A O 1
ATOM 1343 N N . PRO A 1 168 ? -15.738 11.740 32.438 1.00 90.81 168 PRO A N 1
ATOM 1344 C CA . PRO A 1 168 ? -15.692 12.302 33.776 1.00 90.81 168 PRO A CA 1
ATOM 1345 C C . PRO A 1 168 ? -14.743 13.500 33.839 1.00 90.81 168 PRO A C 1
ATOM 1347 O O . PRO A 1 168 ? -13.736 13.571 33.125 1.00 90.81 168 PRO A O 1
ATOM 1350 N N . ILE A 1 169 ? -15.072 14.447 34.714 1.00 87.19 169 ILE A N 1
ATOM 1351 C CA . ILE A 1 169 ? -14.196 15.571 35.041 1.00 87.19 169 ILE A CA 1
ATOM 1352 C C . ILE A 1 169 ? -13.061 15.037 35.909 1.00 87.19 169 ILE A C 1
ATOM 1354 O O . ILE A 1 169 ? -13.294 14.301 36.867 1.00 87.19 169 ILE A O 1
ATOM 1358 N N . VAL A 1 170 ? -11.829 15.406 35.572 1.00 81.38 170 VAL A N 1
ATOM 1359 C CA . VAL A 1 170 ? -10.654 15.069 36.369 1.00 81.38 170 VAL A CA 1
ATOM 1360 C C . VAL A 1 170 ? -10.239 16.342 37.086 1.00 81.38 170 VAL A C 1
ATOM 1362 O O . VAL A 1 170 ? -9.748 17.285 36.464 1.00 81.38 170 VAL A O 1
ATOM 1365 N N . SER A 1 171 ? -10.450 16.391 38.402 1.00 63.16 171 SER A N 1
ATOM 1366 C CA . SER A 1 171 ? -9.847 17.450 39.206 1.00 63.16 171 SER A CA 1
ATOM 1367 C C . SER A 1 171 ? -8.339 17.239 39.158 1.00 63.16 171 SER A C 1
ATOM 1369 O O . SER A 1 171 ? -7.841 16.197 39.584 1.00 63.16 171 SER A O 1
ATOM 1371 N N . LEU A 1 172 ? -7.596 18.196 38.600 1.00 52.12 172 LEU A N 1
ATOM 1372 C CA . LEU A 1 172 ? -6.139 18.236 38.714 1.00 52.12 172 LEU A CA 1
ATOM 1373 C C . LEU A 1 172 ? -5.776 18.572 40.166 1.00 52.12 172 LEU A C 1
ATOM 1375 O O . LEU A 1 172 ? -5.266 19.648 40.472 1.00 52.12 172 LEU A O 1
ATOM 1379 N N . THR A 1 173 ? -6.066 17.671 41.098 1.00 42.78 173 THR A N 1
ATOM 1380 C CA . THR A 1 173 ? -5.603 17.811 42.468 1.00 42.78 173 THR A CA 1
ATOM 1381 C C . THR A 1 173 ? -4.107 17.522 42.510 1.00 42.78 173 THR A C 1
ATOM 1383 O O . THR A 1 173 ? -3.677 16.375 42.476 1.00 42.78 173 THR A O 1
ATOM 1386 N N . ARG A 1 174 ? -3.352 18.619 42.672 1.00 43.78 174 ARG A N 1
ATOM 1387 C CA . ARG A 1 174 ? -1.978 18.735 43.200 1.00 43.78 174 ARG A CA 1
ATOM 1388 C C . ARG A 1 174 ? -0.825 18.641 42.194 1.00 43.78 174 ARG A C 1
ATOM 1390 O O . ARG A 1 174 ? -0.040 17.703 42.184 1.00 43.78 174 ARG A O 1
ATOM 1397 N N . GLY A 1 175 ? -0.639 19.744 41.473 1.00 37.72 175 GLY A N 1
ATOM 1398 C CA . GLY A 1 175 ? 0.660 20.199 40.978 1.00 37.72 175 GLY A CA 1
ATOM 1399 C C . GLY A 1 175 ? 0.649 21.725 40.911 1.00 37.72 175 GLY A C 1
ATOM 1400 O O . GLY A 1 175 ? -0.089 22.297 40.121 1.00 37.72 175 GLY A O 1
ATOM 1401 N N . THR A 1 176 ? 1.392 22.364 41.808 1.00 41.09 176 THR A N 1
ATOM 1402 C CA . THR A 1 176 ? 1.575 23.813 41.995 1.00 41.09 176 THR A CA 1
ATOM 1403 C C . THR A 1 176 ? 1.569 24.650 40.704 1.00 41.09 176 THR A C 1
ATOM 1405 O O . THR A 1 176 ? 2.501 24.524 39.915 1.00 41.09 176 THR A O 1
ATOM 1408 N N . ALA A 1 177 ? 0.575 25.533 40.534 1.00 36.66 177 ALA A N 1
ATOM 1409 C CA . ALA A 1 177 ? 0.713 26.922 40.057 1.00 36.66 177 ALA A CA 1
ATOM 1410 C C . ALA A 1 177 ? -0.665 27.524 39.710 1.00 36.66 177 ALA A C 1
ATOM 1412 O O . ALA A 1 177 ? -1.344 27.059 38.802 1.00 36.66 177 ALA A O 1
ATOM 1413 N N . SER A 1 178 ? -1.022 28.584 40.440 1.00 36.44 178 SER A N 1
ATOM 1414 C CA . SER A 1 178 ? -1.934 29.674 40.063 1.00 36.44 178 SER A CA 1
ATOM 1415 C C . SER A 1 178 ? -3.328 29.314 39.529 1.00 36.44 178 SER A C 1
ATOM 1417 O O . SER A 1 178 ? -3.544 29.093 38.339 1.00 36.44 178 SER A O 1
ATOM 1419 N N . LEU A 1 179 ? -4.308 29.405 40.434 1.00 38.53 179 LEU A N 1
ATOM 1420 C CA . LEU A 1 179 ? -5.724 29.612 40.124 1.00 38.53 179 LEU A CA 1
ATOM 1421 C C . LEU A 1 179 ? -5.889 30.935 39.355 1.00 38.53 179 LEU A C 1
ATOM 1423 O O . LEU A 1 179 ? -5.987 32.005 39.951 1.00 38.53 179 LEU A O 1
ATOM 1427 N N . GLY A 1 180 ? -5.882 30.865 38.025 1.00 40.19 180 GLY A N 1
ATOM 1428 C CA . GLY A 1 180 ? -6.448 31.910 37.174 1.00 40.19 180 GLY A CA 1
ATOM 1429 C C . GLY A 1 180 ? -7.978 31.771 37.111 1.00 40.19 180 GLY A C 1
ATOM 1430 O O . GLY A 1 180 ? -8.480 30.654 37.237 1.00 40.19 180 GLY A O 1
ATOM 1431 N N . PRO A 1 181 ? -8.738 32.857 36.879 1.00 39.75 181 PRO A N 1
ATOM 1432 C CA . PRO A 1 181 ? -10.208 32.865 36.932 1.00 39.75 181 PRO A CA 1
ATOM 1433 C C . PRO A 1 181 ? -10.929 32.088 35.808 1.00 39.75 181 PRO A C 1
ATOM 1435 O O . PRO A 1 181 ? -12.145 32.173 35.706 1.00 39.75 181 PRO A O 1
ATOM 1438 N N . ASN A 1 182 ? -10.217 31.283 35.012 1.00 41.88 182 ASN A N 1
ATOM 1439 C CA . ASN A 1 182 ? -10.785 30.376 34.012 1.00 41.88 182 ASN A CA 1
ATOM 1440 C C . ASN A 1 182 ? -10.285 28.942 34.259 1.00 41.88 182 ASN A C 1
ATOM 1442 O O . ASN A 1 182 ? -9.498 28.398 33.482 1.00 41.88 182 ASN A O 1
ATOM 1446 N N . THR A 1 183 ? -10.704 28.308 35.355 1.00 46.75 183 THR A N 1
ATOM 1447 C CA . THR A 1 183 ? -10.562 26.853 35.501 1.00 46.75 183 THR A CA 1
ATOM 1448 C C . THR A 1 183 ? -11.608 26.167 34.628 1.00 46.75 183 THR A C 1
ATOM 1450 O O . THR A 1 183 ? -12.677 25.801 35.107 1.00 46.75 183 THR A O 1
ATOM 1453 N N . GLU A 1 184 ? -11.317 26.009 33.333 1.00 54.59 184 GLU A N 1
ATOM 1454 C CA . GLU A 1 184 ? -12.063 25.062 32.500 1.00 54.59 184 GLU A CA 1
ATOM 1455 C C . GLU A 1 184 ? -11.995 23.684 33.172 1.00 54.59 184 GLU A C 1
ATOM 1457 O O . GLU A 1 184 ? -10.906 23.162 33.432 1.00 54.59 184 GLU A O 1
ATOM 1462 N N . GLU A 1 185 ? -13.154 23.102 33.480 1.00 61.19 185 GLU A N 1
ATOM 1463 C CA . GLU A 1 185 ? -13.262 21.731 33.975 1.00 61.19 185 GLU A CA 1
ATOM 1464 C C . GLU A 1 185 ? -12.603 20.779 32.967 1.00 61.19 185 GLU A C 1
ATOM 1466 O O . GLU A 1 185 ? -13.153 20.472 31.905 1.00 61.19 185 GLU A O 1
ATOM 1471 N N . LYS A 1 186 ? -11.390 20.308 33.271 1.00 81.19 186 LYS A N 1
ATOM 1472 C CA . LYS A 1 186 ? -10.671 19.395 32.382 1.00 81.19 186 LYS A CA 1
ATOM 1473 C C . LYS A 1 186 ? -11.250 17.991 32.515 1.00 81.19 186 LYS A C 1
ATOM 1475 O O . LYS A 1 186 ? -11.101 17.330 33.539 1.00 81.19 186 LYS A O 1
ATOM 1480 N N . ARG A 1 187 ? -11.903 17.521 31.452 1.00 87.19 187 ARG A N 1
ATOM 1481 C CA . ARG A 1 187 ? -12.370 16.132 31.337 1.00 87.19 187 ARG A CA 1
ATOM 1482 C C . ARG A 1 187 ? -11.214 15.173 31.077 1.00 87.19 187 ARG A C 1
ATOM 1484 O O . ARG A 1 187 ? -10.169 15.567 30.555 1.00 87.19 187 ARG A O 1
ATOM 1491 N N . LEU A 1 188 ? -11.421 13.907 31.433 1.00 90.88 188 LEU A N 1
ATOM 1492 C CA . LEU A 1 188 ? -10.471 12.825 31.195 1.00 90.88 188 LEU A CA 1
ATOM 1493 C C . LEU A 1 188 ? -10.085 12.793 29.714 1.00 90.88 188 LEU A C 1
ATOM 1495 O O . LEU A 1 188 ? -10.953 12.688 28.854 1.00 90.88 188 LEU A O 1
ATOM 1499 N N . ASN A 1 189 ? -8.793 12.856 29.386 1.00 92.31 189 ASN A N 1
ATOM 1500 C CA . ASN A 1 189 ? -8.368 12.711 27.999 1.00 92.31 189 ASN A CA 1
ATOM 1501 C C . ASN A 1 189 ? -8.367 11.220 27.625 1.00 92.31 189 ASN A C 1
ATOM 1503 O O . ASN A 1 189 ? -7.491 10.482 28.090 1.00 92.31 189 ASN A O 1
ATOM 1507 N N . PRO A 1 190 ? -9.238 10.768 26.703 1.00 91.00 190 PRO A N 1
ATOM 1508 C CA . PRO A 1 190 ? -9.354 9.356 26.354 1.00 91.00 190 PRO A CA 1
ATOM 1509 C C . PRO A 1 190 ? -8.107 8.825 25.633 1.00 91.00 190 PRO A C 1
ATOM 1511 O O . PRO A 1 190 ? -7.978 7.627 25.424 1.00 91.00 190 PRO A O 1
ATOM 1514 N N . ASN A 1 191 ? -7.153 9.676 25.250 1.00 90.75 191 ASN A N 1
ATOM 1515 C CA . ASN A 1 191 ? -5.893 9.270 24.618 1.00 90.75 191 ASN A CA 1
ATOM 1516 C C . ASN A 1 191 ? -4.694 9.312 25.578 1.00 90.75 191 ASN A C 1
ATOM 1518 O O . ASN A 1 191 ? -3.603 8.875 25.211 1.00 90.75 191 ASN A O 1
ATOM 1522 N N . SER A 1 192 ? -4.873 9.833 26.796 1.00 93.19 192 SER A N 1
ATOM 1523 C CA . SER A 1 192 ? -3.808 9.893 27.792 1.00 93.19 192 SER A CA 1
ATOM 1524 C C . SER A 1 192 ? -3.781 8.603 28.601 1.00 93.19 192 SER A C 1
ATOM 1526 O O . SER A 1 192 ? -4.565 8.407 29.525 1.00 93.19 192 SER A O 1
ATOM 1528 N N . HIS A 1 193 ? -2.847 7.717 28.254 1.00 92.56 193 HIS A N 1
ATOM 1529 C CA . HIS A 1 193 ? -2.641 6.447 28.953 1.00 92.56 193 HIS A CA 1
ATOM 1530 C C . HIS A 1 193 ? -2.403 6.667 30.452 1.00 92.56 193 HIS A C 1
ATOM 1532 O O . HIS A 1 193 ? -2.939 5.930 31.272 1.00 92.56 193 HIS A O 1
ATOM 1538 N N . LYS A 1 194 ? -1.642 7.714 30.801 1.00 92.69 194 LYS A N 1
ATOM 1539 C CA . LYS A 1 194 ? -1.352 8.093 32.186 1.00 92.69 194 LYS A CA 1
ATOM 1540 C C . LYS A 1 194 ? -2.626 8.482 32.942 1.00 92.69 194 LYS A C 1
ATOM 1542 O O . LYS A 1 194 ? -2.908 7.878 33.968 1.00 92.69 194 LYS A O 1
ATOM 1547 N N . GLN A 1 195 ? -3.421 9.405 32.391 1.00 92.12 195 GLN A N 1
ATOM 1548 C CA . GLN A 1 195 ? -4.652 9.853 33.055 1.00 92.12 195 GLN A CA 1
ATOM 1549 C C . GLN A 1 195 ? -5.670 8.720 33.213 1.00 92.12 195 GLN A C 1
ATOM 1551 O O . GLN A 1 195 ? -6.329 8.641 34.240 1.00 92.12 195 GLN A O 1
ATOM 1556 N N . ILE A 1 196 ? -5.791 7.828 32.224 1.00 93.25 196 ILE A N 1
ATOM 1557 C CA . ILE A 1 196 ? -6.699 6.676 32.315 1.00 93.25 196 ILE A CA 1
ATOM 1558 C C . ILE A 1 196 ? -6.266 5.746 33.449 1.00 93.25 196 ILE A C 1
ATOM 1560 O O . ILE A 1 196 ? -7.087 5.391 34.286 1.00 93.25 196 ILE A O 1
ATOM 1564 N N . LYS A 1 197 ? -4.981 5.380 33.516 1.00 93.38 197 LYS A N 1
ATOM 1565 C CA . LYS A 1 197 ? -4.469 4.520 34.592 1.00 93.38 197 LYS A CA 1
ATOM 1566 C C . LYS A 1 197 ? -4.679 5.142 35.974 1.00 93.38 197 LYS A C 1
ATOM 1568 O O . LYS A 1 197 ? -5.157 4.462 36.874 1.00 93.38 197 LYS A O 1
ATOM 1573 N N . GLU A 1 198 ? -4.360 6.427 36.122 1.00 92.69 198 GLU A N 1
ATOM 1574 C CA . GLU A 1 198 ? -4.553 7.168 37.375 1.00 92.69 198 GLU A CA 1
ATOM 1575 C C . GLU A 1 198 ? -6.032 7.200 37.784 1.00 92.69 198 GLU A C 1
ATOM 1577 O O . GLU A 1 198 ? -6.355 6.836 38.912 1.00 92.69 198 GLU A O 1
ATOM 1582 N N . TYR A 1 199 ? -6.936 7.517 36.851 1.00 92.38 199 TYR A N 1
ATOM 1583 C CA . TYR A 1 199 ? -8.372 7.579 37.126 1.00 92.38 199 TYR A CA 1
ATOM 1584 C C . TYR A 1 199 ? -8.950 6.221 37.545 1.00 92.38 199 TYR A C 1
ATOM 1586 O O . TYR A 1 199 ? -9.698 6.150 38.519 1.00 92.38 199 TYR A O 1
ATOM 1594 N N . PHE A 1 200 ? -8.588 5.132 36.853 1.00 93.31 200 PHE A N 1
ATOM 1595 C CA . PHE A 1 200 ? -9.068 3.786 37.197 1.00 93.31 200 PHE A CA 1
ATOM 1596 C C . PHE A 1 200 ? -8.564 3.312 38.563 1.00 93.31 200 PHE A C 1
ATOM 1598 O O . PHE A 1 200 ? -9.321 2.708 39.328 1.00 93.31 200 PHE A O 1
ATOM 1605 N N . ARG A 1 201 ? -7.319 3.645 38.906 1.00 93.00 201 ARG A N 1
ATOM 1606 C CA . ARG A 1 201 ? -6.747 3.344 40.217 1.00 93.00 201 ARG A CA 1
ATOM 1607 C C . ARG A 1 201 ? -7.437 4.123 41.335 1.00 93.00 201 ARG A C 1
ATOM 1609 O O . ARG A 1 201 ? -7.768 3.545 42.362 1.00 93.00 201 ARG A O 1
ATOM 1616 N N . GLU A 1 202 ? -7.656 5.421 41.152 1.00 91.50 202 GLU A N 1
ATOM 1617 C CA . GLU A 1 202 ? -8.219 6.285 42.198 1.00 91.50 202 GLU A CA 1
ATOM 1618 C C . GLU A 1 202 ? -9.726 6.085 42.379 1.00 91.50 202 GLU A C 1
ATOM 1620 O O . GLU A 1 202 ? -10.201 6.003 43.510 1.00 91.50 202 GLU A O 1
ATOM 1625 N N . SER A 1 203 ? -10.470 5.963 41.276 1.00 90.56 203 SER A N 1
ATOM 1626 C CA . SER A 1 203 ? -11.938 5.903 41.305 1.00 90.56 203 SER A CA 1
ATOM 1627 C C . SER A 1 203 ? -12.476 4.483 41.481 1.00 90.56 203 SER A C 1
ATOM 1629 O O . SER A 1 203 ? -13.490 4.298 42.146 1.00 90.56 203 SER A O 1
ATOM 1631 N N . PHE A 1 204 ? -11.797 3.474 40.921 1.00 91.81 204 PHE A N 1
ATOM 1632 C CA . PHE A 1 204 ? -12.275 2.083 40.929 1.00 91.81 204 PHE A CA 1
ATOM 1633 C C . PHE A 1 204 ? -11.336 1.105 41.647 1.00 91.81 204 PHE A C 1
ATOM 1635 O O . PHE A 1 204 ?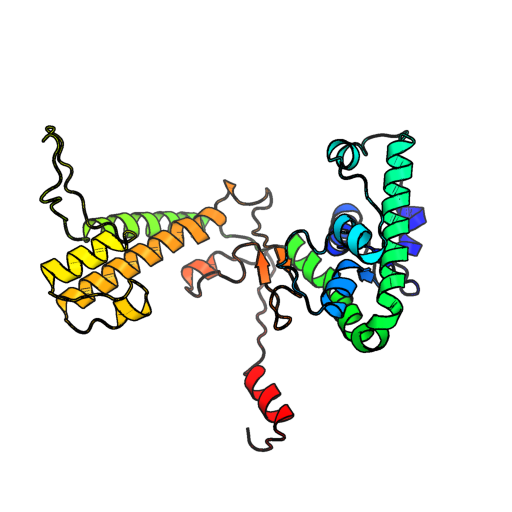 -11.691 -0.059 41.800 1.00 91.81 204 PHE A O 1
ATOM 1642 N N . ARG A 1 205 ? -10.151 1.548 42.101 1.00 92.56 205 ARG A N 1
ATOM 1643 C CA . ARG A 1 205 ? -9.101 0.684 42.685 1.00 92.56 205 ARG A CA 1
ATOM 1644 C C . ARG A 1 205 ? -8.642 -0.437 41.741 1.00 92.56 205 ARG A C 1
ATOM 1646 O O . ARG A 1 205 ? -8.240 -1.504 42.194 1.00 92.56 205 ARG A O 1
ATOM 1653 N N . ILE A 1 206 ? -8.681 -0.178 40.431 1.00 91.75 206 ILE A N 1
ATOM 1654 C CA . ILE A 1 206 ? -8.254 -1.112 39.380 1.00 91.75 206 ILE A CA 1
ATOM 1655 C C . ILE A 1 206 ? -6.902 -0.664 38.816 1.00 91.75 206 ILE A C 1
ATOM 1657 O O . ILE A 1 206 ? -6.782 0.423 38.252 1.00 91.75 206 ILE A O 1
ATOM 1661 N N . GLU A 1 207 ? -5.891 -1.525 38.921 1.00 92.50 207 GLU A N 1
ATOM 1662 C CA . GLU A 1 207 ? -4.567 -1.313 38.325 1.00 92.50 207 GLU A CA 1
ATOM 1663 C C . GLU A 1 207 ? -4.512 -1.874 36.898 1.00 92.50 207 GLU A C 1
ATOM 1665 O O . GLU A 1 207 ? -4.609 -3.081 36.672 1.00 92.50 207 GLU A O 1
ATOM 1670 N N . LEU A 1 208 ? -4.335 -0.993 35.911 1.00 91.69 208 LEU A N 1
ATOM 1671 C CA . LEU A 1 208 ? -4.289 -1.371 34.497 1.00 91.69 208 LEU A CA 1
ATOM 1672 C C . LEU A 1 208 ? -2.842 -1.549 34.007 1.00 91.69 208 LEU A C 1
ATOM 1674 O O . LEU A 1 208 ? -2.056 -0.594 33.955 1.00 91.69 208 LEU A O 1
ATOM 1678 N N . LYS A 1 209 ? -2.506 -2.755 33.525 1.00 92.25 209 LYS A N 1
ATOM 1679 C CA . LYS A 1 209 ? -1.202 -3.052 32.893 1.00 92.25 209 LYS A CA 1
ATOM 1680 C C . LYS A 1 209 ? -0.932 -2.145 31.689 1.00 92.25 209 LYS A C 1
ATOM 1682 O O . LYS A 1 209 ? 0.134 -1.539 31.570 1.00 92.25 209 LYS A O 1
ATOM 1687 N N . ASP A 1 210 ? -1.922 -1.991 30.822 1.00 92.94 210 ASP A N 1
ATOM 1688 C CA . ASP A 1 210 ? -1.927 -1.086 29.678 1.00 92.94 210 ASP A CA 1
ATOM 1689 C C . ASP A 1 210 ? -3.352 -0.572 29.438 1.00 92.94 210 ASP A C 1
ATOM 1691 O O . ASP A 1 210 ? -4.280 -0.936 30.152 1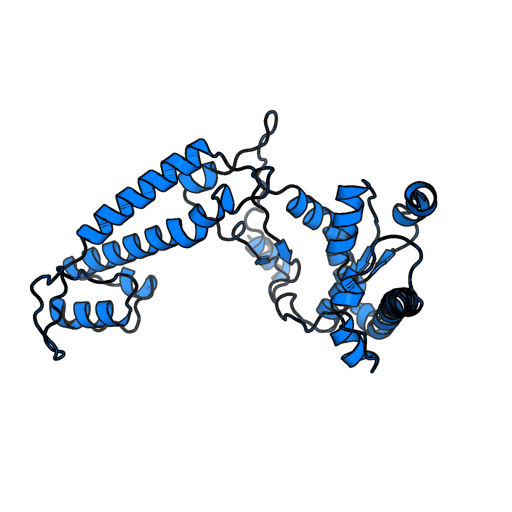.00 92.94 210 ASP A O 1
ATOM 1695 N N . THR A 1 211 ? -3.529 0.305 28.452 1.00 92.44 211 THR A N 1
ATOM 1696 C CA . THR A 1 211 ? -4.868 0.752 28.042 1.00 92.44 211 THR A CA 1
ATOM 1697 C C . THR A 1 211 ? -5.208 0.223 26.655 1.00 92.44 211 THR A C 1
ATOM 1699 O O . THR A 1 211 ? -5.783 0.948 25.851 1.00 92.44 211 THR A O 1
ATOM 1702 N N . SER A 1 212 ? -4.756 -0.977 26.295 1.00 93.81 212 SER A N 1
ATOM 1703 C CA . SER A 1 212 ? -5.134 -1.588 25.021 1.00 93.81 212 SER A CA 1
ATOM 1704 C C . SER A 1 212 ? -6.634 -1.886 24.992 1.00 93.81 212 SER A C 1
ATOM 1706 O O . SER A 1 212 ? -7.282 -1.986 26.033 1.00 93.81 212 SER A O 1
ATOM 1708 N N . GLU A 1 213 ? -7.194 -2.047 23.792 1.00 92.25 213 GLU A N 1
ATOM 1709 C CA . GLU A 1 213 ? -8.601 -2.430 23.634 1.00 92.25 213 GLU A CA 1
ATOM 1710 C C . GLU A 1 213 ? -8.919 -3.749 24.351 1.00 92.25 213 GLU A C 1
ATOM 1712 O O . GLU A 1 213 ? -9.963 -3.858 24.984 1.00 92.25 213 GLU A O 1
ATOM 1717 N N . LYS A 1 214 ? -7.987 -4.712 24.324 1.00 93.81 214 LYS A N 1
ATOM 1718 C CA . LYS A 1 214 ? -8.123 -5.996 25.020 1.00 93.81 214 LYS A CA 1
ATOM 1719 C C . LYS A 1 214 ? -8.235 -5.814 26.535 1.00 93.81 214 LYS A C 1
ATOM 1721 O O . LYS A 1 214 ? -9.128 -6.391 27.141 1.00 93.81 214 LYS A O 1
ATOM 1726 N N . THR A 1 215 ? -7.347 -5.020 27.133 1.00 93.44 215 THR A N 1
ATOM 1727 C CA . THR A 1 215 ? -7.348 -4.780 28.585 1.00 93.44 215 THR A CA 1
ATOM 1728 C C . THR A 1 215 ? -8.594 -4.018 29.019 1.00 93.44 215 THR A C 1
ATOM 1730 O O . THR A 1 215 ? -9.227 -4.388 29.998 1.00 93.44 215 THR A O 1
ATOM 1733 N N . LEU A 1 216 ? -8.978 -2.987 28.263 1.00 92.88 216 LEU A N 1
ATOM 1734 C CA . LEU A 1 216 ? -10.146 -2.160 28.554 1.00 92.88 216 LEU A CA 1
ATOM 1735 C C . LEU A 1 216 ? -11.465 -2.949 28.435 1.00 92.88 216 LEU A C 1
ATOM 1737 O O . LEU A 1 216 ? -12.312 -2.841 29.319 1.00 92.88 216 LEU A O 1
ATOM 1741 N N . LYS A 1 217 ? -11.628 -3.794 27.409 1.00 92.56 217 LYS A N 1
ATOM 1742 C CA . LYS A 1 217 ? -12.813 -4.665 27.271 1.00 92.56 217 LYS A CA 1
ATOM 1743 C C . LYS A 1 217 ? -12.893 -5.779 28.317 1.00 92.56 217 LYS A C 1
ATOM 1745 O O . LYS A 1 217 ? -13.964 -6.332 28.517 1.00 92.56 217 LYS A O 1
ATOM 1750 N N . GLY A 1 218 ? -11.775 -6.132 28.949 1.00 91.44 218 GLY A N 1
ATOM 1751 C CA . GLY A 1 218 ? -11.721 -7.168 29.984 1.00 91.44 218 GLY A CA 1
ATOM 1752 C C . GLY A 1 218 ? -12.135 -6.694 31.381 1.00 91.44 218 GLY A C 1
ATOM 1753 O O . GLY A 1 218 ? -11.976 -7.450 32.333 1.00 91.44 218 GLY A O 1
ATOM 1754 N N . ILE A 1 219 ? -12.594 -5.449 31.537 1.00 92.06 219 ILE A N 1
ATOM 1755 C CA . ILE A 1 219 ? -13.010 -4.899 32.831 1.00 92.06 219 ILE A CA 1
ATOM 1756 C C . ILE A 1 219 ? -14.455 -5.321 33.116 1.00 92.06 219 ILE A C 1
ATOM 1758 O O . ILE A 1 219 ? -15.375 -4.856 32.452 1.00 92.06 219 ILE A O 1
ATOM 1762 N N . GLU A 1 220 ? -14.645 -6.178 34.120 1.00 89.81 220 GLU A N 1
ATOM 1763 C CA . GLU A 1 220 ? -15.959 -6.748 34.468 1.00 89.81 220 GLU A CA 1
ATOM 1764 C C . GLU A 1 220 ? -16.791 -5.860 35.407 1.00 89.81 220 GLU A C 1
ATOM 1766 O O . GLU A 1 220 ? -18.017 -5.950 35.426 1.00 89.81 220 GLU A O 1
ATOM 1771 N N . ALA A 1 221 ? -16.142 -4.997 36.196 1.00 91.56 221 ALA A N 1
ATOM 1772 C CA . ALA A 1 221 ? -16.834 -4.111 37.130 1.00 91.56 221 ALA A CA 1
ATOM 1773 C C . ALA A 1 221 ? -17.715 -3.109 36.368 1.00 91.56 221 ALA A C 1
ATOM 1775 O O . ALA A 1 221 ? -17.204 -2.365 35.537 1.00 91.56 221 ALA A O 1
ATOM 1776 N N . GLU A 1 222 ? -19.014 -3.055 36.676 1.00 90.69 222 GLU A N 1
ATOM 1777 C CA . GLU A 1 222 ? -20.024 -2.395 35.836 1.00 90.69 222 GLU A CA 1
ATOM 1778 C C . GLU A 1 222 ? -19.702 -0.923 35.508 1.00 90.69 222 GLU A C 1
ATOM 1780 O O . GLU A 1 222 ? -19.620 -0.550 34.337 1.00 90.69 222 GLU A O 1
ATOM 1785 N N . ASP A 1 223 ? -19.467 -0.080 36.517 1.00 90.88 223 ASP A N 1
ATOM 1786 C CA . ASP A 1 223 ? -19.205 1.351 36.300 1.00 90.88 223 ASP A CA 1
ATOM 1787 C C . ASP A 1 223 ? -17.850 1.612 35.624 1.00 90.88 223 ASP A C 1
ATOM 1789 O O . ASP A 1 223 ? -17.723 2.494 34.767 1.00 90.88 223 ASP A O 1
ATOM 1793 N N . ALA A 1 224 ? -16.840 0.805 35.955 1.00 90.44 224 ALA A N 1
ATOM 1794 C CA . ALA A 1 224 ? -15.525 0.872 35.328 1.00 90.44 224 ALA A CA 1
ATOM 1795 C C . ALA A 1 224 ? -15.575 0.391 33.865 1.00 90.44 224 ALA A C 1
ATOM 1797 O O . ALA A 1 224 ? -14.918 0.974 33.001 1.00 90.44 224 ALA A O 1
ATOM 1798 N N . GLY A 1 225 ? -16.391 -0.626 33.578 1.00 93.00 225 GLY A N 1
ATOM 1799 C CA . GLY A 1 225 ? -16.677 -1.145 32.244 1.00 93.00 225 GLY A CA 1
ATOM 1800 C C . GLY A 1 225 ? -17.382 -0.106 31.376 1.00 93.00 225 GLY A C 1
ATOM 1801 O O . GLY A 1 225 ? -16.918 0.180 30.276 1.00 93.00 225 GLY A O 1
ATOM 1802 N N . LYS A 1 226 ? -18.405 0.582 31.907 1.00 94.31 226 LYS A N 1
ATOM 1803 C CA . LYS A 1 226 ? -19.073 1.700 31.211 1.00 94.31 226 LYS A CA 1
ATOM 1804 C C . LYS A 1 226 ? -18.093 2.812 30.825 1.00 94.31 226 LYS A C 1
ATOM 1806 O O . LYS A 1 226 ? -18.125 3.300 29.694 1.00 94.31 226 LYS A O 1
ATOM 1811 N N . LEU A 1 227 ? -17.195 3.212 31.734 1.00 94.56 227 LEU A N 1
ATOM 1812 C CA . LEU A 1 227 ? -16.161 4.204 31.413 1.00 94.56 227 LEU A CA 1
ATOM 1813 C C . LEU A 1 227 ? -15.167 3.673 30.374 1.00 94.56 227 LEU A C 1
ATOM 1815 O O . LEU A 1 227 ? -14.747 4.409 29.479 1.00 94.56 227 LEU A O 1
ATOM 1819 N N . SER A 1 228 ? -14.783 2.406 30.497 1.00 94.88 228 SER A N 1
ATOM 1820 C CA . SER A 1 228 ? -13.891 1.732 29.561 1.00 94.88 228 SER A CA 1
ATOM 1821 C C . SER A 1 228 ? -14.451 1.760 28.136 1.00 94.88 228 SER A C 1
ATOM 1823 O O . SER A 1 228 ? -13.781 2.228 27.211 1.00 94.88 228 SER A O 1
ATOM 1825 N N . ASP A 1 229 ? -15.720 1.386 27.975 1.00 95.75 229 ASP A N 1
ATOM 1826 C CA . ASP A 1 229 ? -16.434 1.438 26.703 1.00 95.75 229 ASP A CA 1
ATOM 1827 C C . ASP A 1 229 ? -16.524 2.862 26.162 1.00 95.75 229 ASP A C 1
ATOM 1829 O O . ASP A 1 229 ? -16.252 3.094 24.981 1.00 95.75 229 ASP A O 1
ATOM 1833 N N . LEU A 1 230 ? -16.822 3.843 27.018 1.00 96.00 230 LEU A N 1
ATOM 1834 C CA . LEU A 1 230 ? -16.853 5.250 26.624 1.00 96.00 230 LEU A CA 1
ATOM 1835 C C . LEU A 1 230 ? -15.484 5.727 26.103 1.00 96.00 230 LEU A C 1
ATOM 1837 O O . LEU A 1 230 ? -15.410 6.398 25.069 1.00 96.00 230 LEU A O 1
ATOM 1841 N N . ILE A 1 231 ? -14.383 5.348 26.761 1.00 95.75 231 ILE A N 1
ATOM 1842 C CA . ILE A 1 231 ? -13.015 5.655 26.311 1.00 95.75 231 ILE A CA 1
ATOM 1843 C C . ILE A 1 231 ? -12.733 5.002 24.955 1.00 95.75 231 ILE A C 1
ATOM 1845 O O . ILE A 1 231 ? -12.166 5.648 24.065 1.00 95.75 231 ILE A O 1
ATOM 1849 N N . LEU A 1 232 ? -13.120 3.737 24.774 1.00 95.94 232 LEU A N 1
ATOM 1850 C CA . LEU A 1 232 ? -12.944 3.019 23.513 1.00 95.94 232 LEU A CA 1
ATOM 1851 C C . LEU A 1 232 ? -13.746 3.666 22.381 1.00 95.94 232 LEU A C 1
ATOM 1853 O O . LEU A 1 232 ? -13.194 3.867 21.298 1.00 95.94 232 LEU A O 1
ATOM 1857 N N . GLN A 1 233 ? -14.985 4.086 22.639 1.00 95.88 233 GLN A N 1
ATOM 1858 C CA . GLN A 1 233 ? -15.810 4.833 21.686 1.00 95.88 233 GLN A CA 1
ATOM 1859 C C . GLN A 1 233 ? -15.166 6.174 21.311 1.00 95.88 233 GLN A C 1
ATOM 1861 O O . GLN A 1 233 ? -15.055 6.498 20.127 1.00 95.88 233 GLN A O 1
ATOM 1866 N N . CYS A 1 234 ? -14.646 6.926 22.288 1.00 95.50 234 CYS A N 1
ATOM 1867 C CA . CYS A 1 234 ? -13.923 8.175 22.032 1.00 95.50 234 CYS A CA 1
ATOM 1868 C C . CYS A 1 234 ? -12.697 7.955 21.133 1.00 95.50 234 CYS A C 1
ATOM 1870 O O . CYS A 1 234 ? -12.462 8.706 20.181 1.00 95.50 234 CYS A O 1
ATOM 1872 N N . ARG A 1 235 ? -11.906 6.912 21.417 1.00 95.44 235 ARG A N 1
ATOM 1873 C CA . ARG A 1 235 ? -10.723 6.547 20.622 1.00 95.44 235 ARG A CA 1
ATOM 1874 C C . ARG A 1 235 ? -11.098 6.100 19.215 1.00 95.44 235 ARG A C 1
ATOM 1876 O O . ARG A 1 235 ? -10.463 6.543 18.257 1.00 95.44 235 ARG A O 1
ATOM 1883 N N . ALA A 1 236 ? -12.130 5.269 19.086 1.00 93.75 236 ALA A N 1
ATOM 1884 C CA . ALA A 1 236 ? -12.645 4.809 17.804 1.00 93.75 236 ALA A CA 1
ATOM 1885 C C . ALA A 1 236 ? -13.123 5.992 16.953 1.00 93.75 236 ALA A C 1
ATOM 1887 O O . ALA A 1 236 ? -12.707 6.119 15.802 1.00 93.75 236 ALA A O 1
ATOM 1888 N N . ASN A 1 237 ? -13.891 6.917 17.534 1.00 94.75 237 ASN A N 1
ATOM 1889 C CA . ASN A 1 237 ? -14.393 8.092 16.827 1.00 94.75 237 ASN A CA 1
ATOM 1890 C C . ASN A 1 237 ? -13.269 9.075 16.447 1.00 94.75 237 ASN A C 1
ATOM 1892 O O . ASN A 1 237 ? -13.231 9.603 15.334 1.00 94.75 237 ASN A O 1
ATOM 1896 N N . LYS A 1 238 ? -12.273 9.271 17.321 1.00 94.44 238 LYS A N 1
ATOM 1897 C CA . LYS A 1 238 ? -11.077 10.055 16.978 1.00 94.44 238 LYS A CA 1
ATOM 1898 C C . LYS A 1 238 ? -10.296 9.423 15.824 1.00 94.44 238 LYS A C 1
ATOM 1900 O O . LYS A 1 238 ? -9.845 10.145 14.933 1.00 94.44 238 LYS A O 1
ATOM 1905 N N . LYS A 1 239 ? -10.135 8.094 15.824 1.00 93.50 239 LYS A N 1
ATOM 1906 C CA . LYS A 1 239 ? -9.492 7.359 14.727 1.00 93.50 239 LYS A CA 1
ATOM 1907 C C . LYS A 1 239 ? -10.305 7.486 13.438 1.00 93.50 239 LYS A C 1
ATOM 1909 O O . LYS A 1 239 ? -9.707 7.754 12.399 1.00 93.50 239 LYS A O 1
ATOM 1914 N N . LEU A 1 240 ? -11.635 7.386 13.519 1.00 94.38 240 LEU A N 1
ATOM 1915 C CA . LEU A 1 240 ? -12.553 7.601 12.402 1.00 94.38 240 LEU A CA 1
ATOM 1916 C C . LEU A 1 240 ? -12.295 8.938 11.713 1.00 94.38 240 LEU A C 1
ATOM 1918 O O . LEU A 1 240 ? -11.950 8.971 10.532 1.00 94.38 240 LEU A O 1
ATOM 1922 N N . ILE A 1 241 ? -12.366 10.024 12.478 1.00 93.81 241 ILE A N 1
ATOM 1923 C CA . ILE A 1 241 ? -12.180 11.378 11.960 1.00 93.81 241 ILE A CA 1
ATOM 1924 C C . ILE A 1 241 ? -10.745 11.579 11.457 1.00 93.81 241 ILE A C 1
ATOM 1926 O O . ILE A 1 241 ? -10.534 11.988 10.319 1.00 93.81 241 ILE A O 1
ATOM 1930 N N . GLY A 1 242 ? -9.745 11.292 12.295 1.00 90.88 242 GLY A N 1
ATOM 1931 C CA . GLY A 1 242 ? -8.356 11.669 12.029 1.00 90.88 242 GLY A CA 1
ATOM 1932 C C . GLY A 1 242 ? -7.620 10.772 11.034 1.00 90.88 242 GLY A C 1
ATOM 1933 O O . GLY A 1 242 ? -6.741 11.254 10.324 1.00 90.88 242 GLY A O 1
ATOM 1934 N N . THR A 1 243 ? -7.952 9.479 10.983 1.00 89.62 243 THR A N 1
ATOM 1935 C CA . THR A 1 243 ? -7.244 8.496 10.141 1.00 89.62 243 THR A CA 1
ATOM 1936 C C . THR A 1 243 ? -7.967 8.236 8.830 1.00 89.62 243 THR A C 1
ATOM 1938 O O . THR A 1 243 ? -7.300 8.086 7.807 1.00 89.62 243 THR A O 1
ATOM 1941 N N . TYR A 1 244 ? -9.302 8.174 8.855 1.00 93.50 244 TYR A N 1
ATOM 1942 C CA . TYR A 1 244 ? -10.098 7.783 7.694 1.00 93.50 244 TYR A CA 1
ATOM 1943 C C . TYR A 1 244 ? -10.759 8.995 7.044 1.00 93.50 244 TYR A C 1
ATOM 1945 O O . TYR A 1 244 ? -10.335 9.386 5.962 1.00 93.50 244 TYR A O 1
ATOM 1953 N N . LEU A 1 245 ? -11.715 9.650 7.711 1.00 94.12 245 LEU A N 1
ATOM 1954 C CA . LEU A 1 245 ? -12.510 10.719 7.091 1.00 94.12 245 LEU A CA 1
ATOM 1955 C C . LEU A 1 245 ? -11.653 11.899 6.623 1.00 94.12 245 LEU A C 1
ATOM 1957 O O . LEU A 1 245 ? -11.864 12.399 5.523 1.00 94.12 245 LEU A O 1
ATOM 1961 N N . LYS A 1 246 ? -10.631 12.291 7.398 1.00 92.69 246 LYS A N 1
ATOM 1962 C CA . LYS A 1 246 ? -9.685 13.339 6.989 1.00 92.69 246 LYS A CA 1
ATOM 1963 C C . LYS A 1 246 ? -8.980 13.007 5.672 1.00 92.69 246 LYS A C 1
ATOM 1965 O O . LYS A 1 246 ? -8.802 13.892 4.855 1.00 92.69 246 LYS A O 1
ATOM 1970 N N . LYS A 1 247 ? -8.596 11.748 5.448 1.00 91.94 247 LYS A N 1
ATOM 1971 C CA . LYS A 1 247 ? -7.916 11.325 4.211 1.00 91.94 247 LYS A CA 1
ATOM 1972 C C . LYS A 1 247 ? -8.865 11.144 3.025 1.00 91.94 247 LYS A C 1
ATOM 1974 O O . LYS A 1 247 ? -8.399 11.028 1.900 1.00 91.94 247 LYS A O 1
ATOM 1979 N N . LEU A 1 248 ? -10.170 11.091 3.280 1.00 94.31 248 LEU A N 1
ATOM 1980 C CA . LEU A 1 248 ? -11.208 11.080 2.250 1.00 94.31 248 LEU A CA 1
ATOM 1981 C C . LEU A 1 248 ? -11.673 12.497 1.890 1.00 94.31 248 LEU A C 1
ATOM 1983 O O . LEU A 1 248 ? -12.507 12.645 1.001 1.00 94.31 248 LEU A O 1
ATOM 1987 N N . SER A 1 249 ? -11.177 13.527 2.585 1.00 91.06 249 SER A N 1
ATOM 1988 C CA . SER A 1 249 ? -11.607 14.903 2.361 1.00 91.06 249 SER A CA 1
ATOM 1989 C C . SER A 1 249 ? -11.219 15.381 0.956 1.00 91.06 249 SER A C 1
ATOM 1991 O O . SER A 1 249 ? -10.186 14.950 0.439 1.00 91.06 249 SER A O 1
ATOM 1993 N N . PRO A 1 250 ? -12.004 16.276 0.327 1.00 87.81 250 PRO A N 1
ATOM 1994 C CA . PRO A 1 250 ? -11.698 16.787 -1.009 1.00 87.81 250 PRO A CA 1
ATOM 1995 C C . PRO A 1 250 ? -10.290 17.380 -1.134 1.00 87.81 250 PRO A C 1
ATOM 1997 O O . PRO A 1 250 ? -9.672 17.246 -2.179 1.00 87.81 250 PRO A O 1
ATOM 2000 N N . GLU A 1 251 ? -9.764 17.976 -0.061 1.00 89.44 251 GLU A N 1
ATOM 2001 C CA . GLU A 1 251 ? -8.421 18.570 -0.015 1.00 89.44 251 GLU A CA 1
ATOM 2002 C C . GLU A 1 251 ? -7.300 17.520 0.024 1.00 89.44 251 GLU A C 1
ATOM 2004 O O . GLU A 1 251 ? -6.146 17.833 -0.250 1.00 89.44 251 GLU A O 1
ATOM 2009 N N . SER A 1 252 ? -7.627 16.280 0.399 1.00 89.38 252 SER A N 1
ATOM 2010 C CA . SER A 1 252 ? -6.690 15.152 0.453 1.00 89.38 252 SER A CA 1
ATOM 2011 C C . SER A 1 252 ? -6.740 14.275 -0.801 1.00 89.38 252 SER A C 1
ATOM 2013 O O . SER A 1 252 ? -5.929 13.355 -0.931 1.00 89.38 252 SER A O 1
ATOM 2015 N N . LEU A 1 253 ? -7.705 14.511 -1.694 1.00 91.88 253 LEU A N 1
ATOM 2016 C CA . LEU A 1 253 ? -7.912 13.728 -2.906 1.00 91.88 253 LEU A CA 1
ATOM 2017 C C . LEU A 1 253 ? -7.330 14.454 -4.130 1.00 91.88 253 LEU A C 1
ATOM 2019 O O . LEU A 1 253 ? -7.295 15.683 -4.154 1.00 91.88 253 LEU A O 1
ATOM 2023 N N . PRO A 1 254 ? -6.903 13.713 -5.170 1.00 91.38 254 PRO A N 1
ATOM 2024 C CA . PRO A 1 254 ? -6.590 14.302 -6.468 1.00 91.38 254 PRO A CA 1
ATOM 2025 C C . PRO A 1 254 ? -7.814 14.997 -7.083 1.00 91.38 254 PRO A C 1
ATOM 2027 O O . PRO A 1 254 ? -8.948 14.798 -6.640 1.00 91.38 254 PRO A O 1
ATOM 2030 N N . GLU A 1 255 ? -7.591 15.772 -8.145 1.00 90.06 255 GLU A N 1
ATOM 2031 C CA . GLU A 1 255 ? -8.639 16.559 -8.817 1.00 90.06 255 GLU A CA 1
ATOM 2032 C C . GLU A 1 255 ? -9.835 15.709 -9.277 1.00 90.06 255 GLU A C 1
ATOM 2034 O O . GLU A 1 255 ? -10.984 16.145 -9.190 1.00 90.06 255 GLU A O 1
ATOM 2039 N N . ASP A 1 256 ? -9.586 14.458 -9.669 1.00 92.12 256 ASP A N 1
ATOM 2040 C CA . ASP A 1 256 ? -10.621 13.502 -10.074 1.00 92.12 256 ASP A CA 1
ATOM 2041 C C . ASP A 1 256 ? -11.451 12.929 -8.907 1.00 92.12 256 ASP A C 1
ATOM 2043 O O . ASP A 1 256 ? -12.393 12.164 -9.117 1.00 92.12 256 ASP A O 1
ATOM 2047 N N . GLY A 1 257 ? -11.125 13.291 -7.663 1.00 91.62 257 GLY A N 1
ATOM 2048 C CA . GLY A 1 257 ? -11.848 12.881 -6.465 1.00 91.62 257 GLY A CA 1
ATOM 2049 C C . GLY A 1 257 ? -11.732 11.394 -6.126 1.00 91.62 257 GLY A C 1
ATOM 2050 O O . GLY A 1 257 ? -12.594 10.879 -5.408 1.00 91.62 257 GLY A O 1
ATOM 2051 N N . ARG A 1 258 ? -10.709 10.691 -6.630 1.00 95.06 258 ARG A N 1
ATOM 2052 C CA . ARG A 1 258 ? -10.516 9.255 -6.389 1.00 95.06 258 ARG A CA 1
ATOM 2053 C C . ARG A 1 258 ? -9.419 8.994 -5.362 1.00 95.06 258 ARG A C 1
ATOM 2055 O O . ARG A 1 258 ? -8.282 9.444 -5.502 1.00 95.06 258 ARG A O 1
ATOM 2062 N N . LEU A 1 259 ? -9.737 8.203 -4.337 1.00 95.81 259 LEU A N 1
ATOM 2063 C CA . LEU A 1 259 ? -8.756 7.746 -3.359 1.00 95.81 259 LEU A CA 1
ATOM 2064 C C . LEU A 1 259 ? -7.820 6.721 -4.002 1.00 95.81 259 LEU A C 1
ATOM 2066 O O . LEU A 1 259 ? -8.266 5.697 -4.521 1.00 95.81 259 LEU A O 1
ATOM 2070 N N . ARG A 1 260 ? -6.515 6.957 -3.881 1.00 94.12 260 ARG A N 1
ATOM 2071 C CA . ARG A 1 260 ? -5.463 6.039 -4.325 1.00 94.12 260 ARG A CA 1
ATOM 2072 C C . ARG A 1 260 ? -4.617 5.611 -3.132 1.00 94.12 260 ARG A C 1
ATOM 2074 O O . ARG A 1 260 ? -4.340 6.403 -2.236 1.00 94.12 260 ARG A O 1
ATOM 2081 N N . SER A 1 261 ? -4.237 4.340 -3.085 1.00 94.31 261 SER A N 1
ATOM 2082 C CA . SER A 1 261 ? -3.201 3.835 -2.176 1.00 94.31 261 SER A CA 1
ATOM 2083 C C . SER A 1 261 ? -2.120 3.187 -3.018 1.00 94.31 261 SER A C 1
ATOM 2085 O O . SER A 1 261 ? -2.436 2.614 -4.052 1.00 94.31 261 SER A O 1
ATOM 2087 N N . ARG A 1 262 ? -0.867 3.255 -2.572 1.00 93.81 262 ARG A N 1
ATOM 2088 C CA . ARG A 1 262 ? 0.235 2.548 -3.223 1.00 93.81 262 ARG A CA 1
ATOM 2089 C C . ARG A 1 262 ? 0.342 1.151 -2.628 1.00 93.81 262 ARG A C 1
ATOM 2091 O O . ARG A 1 262 ? 0.590 1.011 -1.434 1.00 93.81 262 ARG A O 1
ATOM 2098 N N . PHE A 1 263 ? 0.181 0.129 -3.447 1.00 95.00 263 PHE A N 1
ATOM 2099 C CA . PHE A 1 263 ? 0.359 -1.265 -3.086 1.00 95.00 263 PHE A CA 1
ATOM 2100 C C . PHE A 1 263 ? 1.822 -1.690 -3.272 1.00 95.00 263 PHE A C 1
ATOM 2102 O O . PHE A 1 263 ? 2.521 -1.281 -4.205 1.00 95.00 263 PHE A O 1
ATOM 2109 N N . LEU A 1 264 ? 2.291 -2.503 -2.334 1.00 93.56 264 LEU A N 1
ATOM 2110 C CA . LEU A 1 264 ? 3.607 -3.126 -2.311 1.00 93.56 264 LEU A CA 1
ATOM 2111 C C . LEU A 1 264 ? 3.364 -4.636 -2.347 1.00 93.56 264 LEU A C 1
ATOM 2113 O O . LEU A 1 264 ? 2.868 -5.158 -1.345 1.00 93.56 264 LEU A O 1
ATOM 2117 N N . SER A 1 265 ? 3.641 -5.307 -3.470 1.00 91.38 265 SER A N 1
ATOM 2118 C CA . SER A 1 265 ? 3.338 -6.738 -3.649 1.00 91.38 265 SER A CA 1
ATOM 2119 C C . SER A 1 265 ? 4.076 -7.600 -2.634 1.00 91.38 265 SER A C 1
ATOM 2121 O O . SER A 1 265 ? 3.443 -8.306 -1.857 1.00 91.38 265 SER A O 1
ATOM 2123 N N . MET A 1 266 ? 5.377 -7.370 -2.473 1.00 91.38 266 MET A N 1
ATOM 2124 C CA . MET A 1 266 ? 6.198 -7.983 -1.425 1.00 91.38 266 MET A CA 1
ATOM 2125 C C . MET A 1 266 ? 6.289 -7.094 -0.179 1.00 91.38 266 MET A C 1
ATOM 2127 O O . MET A 1 266 ? 7.364 -6.753 0.323 1.00 91.38 266 MET A O 1
ATOM 2131 N N . GLY A 1 267 ? 5.131 -6.637 0.293 1.00 89.94 267 GLY A N 1
ATOM 2132 C CA . GLY A 1 267 ? 5.021 -5.720 1.422 1.00 89.94 267 GLY A CA 1
ATOM 2133 C C . GLY A 1 267 ? 5.254 -6.373 2.785 1.00 89.94 267 GLY A C 1
ATOM 2134 O O . GLY A 1 267 ? 5.827 -5.754 3.677 1.00 89.94 267 GLY A O 1
ATOM 2135 N N . ALA A 1 268 ? 4.799 -7.610 2.959 1.00 89.75 268 ALA A N 1
ATOM 2136 C CA . ALA A 1 268 ? 4.989 -8.388 4.177 1.00 89.75 268 ALA A CA 1
ATOM 2137 C C . ALA A 1 268 ? 5.993 -9.526 3.951 1.00 89.75 268 ALA A C 1
ATOM 2139 O O . ALA A 1 268 ? 6.105 -10.045 2.845 1.00 89.75 268 ALA A O 1
ATOM 2140 N N . ARG A 1 269 ? 6.646 -9.997 5.024 1.00 88.75 269 ARG A N 1
ATOM 2141 C CA . ARG A 1 269 ? 7.548 -11.171 4.974 1.00 88.75 269 ARG A CA 1
ATOM 2142 C C . ARG A 1 269 ? 6.866 -12.453 4.485 1.00 88.75 269 ARG A C 1
ATOM 2144 O O . ARG A 1 269 ? 7.542 -13.382 4.075 1.00 88.75 269 ARG A O 1
ATOM 2151 N N . THR A 1 270 ? 5.538 -12.510 4.551 1.00 89.06 270 THR A N 1
ATOM 2152 C CA . THR A 1 270 ? 4.726 -13.628 4.054 1.00 89.06 270 THR A CA 1
ATOM 2153 C C . THR A 1 270 ? 4.466 -13.569 2.545 1.00 89.06 270 THR A C 1
ATOM 2155 O O . THR A 1 270 ? 3.698 -14.383 2.048 1.00 89.06 270 THR A O 1
ATOM 2158 N N . GLY A 1 271 ? 5.010 -12.576 1.829 1.00 86.00 271 GLY A N 1
ATOM 2159 C CA . GLY A 1 271 ? 4.709 -12.325 0.413 1.00 86.00 271 GLY A CA 1
ATOM 2160 C C . GLY A 1 271 ? 3.359 -11.638 0.172 1.00 86.00 271 GLY A C 1
ATOM 2161 O O . GLY A 1 271 ? 2.962 -11.437 -0.967 1.00 86.00 271 GLY A O 1
ATOM 2162 N N . ARG A 1 272 ? 2.622 -11.265 1.230 1.00 91.19 272 ARG A N 1
ATOM 2163 C CA . ARG A 1 272 ? 1.341 -10.557 1.087 1.00 91.19 272 ARG A CA 1
ATOM 2164 C C . ARG A 1 272 ? 1.544 -9.096 0.694 1.00 91.19 272 ARG A C 1
ATOM 2166 O O . ARG A 1 272 ? 2.426 -8.411 1.225 1.00 91.19 272 ARG A O 1
ATOM 2173 N N . PHE A 1 273 ? 0.598 -8.596 -0.104 1.00 93.50 273 PHE A N 1
ATOM 2174 C CA . PHE A 1 273 ? 0.451 -7.172 -0.370 1.00 93.50 273 PHE A CA 1
ATOM 2175 C C . PHE A 1 273 ? 0.351 -6.369 0.926 1.00 93.50 273 PHE A C 1
ATOM 2177 O O . PHE A 1 273 ? -0.447 -6.681 1.811 1.00 93.50 273 PHE A O 1
ATOM 2184 N N . SER A 1 274 ? 1.060 -5.248 0.972 1.00 92.44 274 SER A N 1
ATOM 2185 C CA . SER A 1 274 ? 0.769 -4.163 1.912 1.00 92.44 274 SER A CA 1
ATOM 2186 C C . SER A 1 274 ? 0.393 -2.898 1.148 1.00 92.44 274 SER A C 1
ATOM 2188 O O . SER A 1 274 ? 0.744 -2.755 -0.022 1.00 92.44 274 SER A O 1
ATOM 2190 N N . ALA A 1 275 ? -0.303 -1.967 1.792 1.00 92.00 275 ALA A N 1
ATOM 2191 C CA . ALA A 1 275 ? -0.666 -0.691 1.191 1.00 92.00 275 ALA A CA 1
ATOM 2192 C C . ALA A 1 275 ? -0.104 0.486 1.993 1.00 92.00 275 ALA A C 1
ATOM 2194 O O . ALA A 1 275 ? -0.333 0.617 3.196 1.00 92.00 275 ALA A O 1
ATOM 2195 N N . GLN A 1 276 ? 0.574 1.396 1.301 1.00 91.00 276 GLN A N 1
ATOM 2196 C CA . GLN A 1 276 ? 0.810 2.757 1.761 1.00 91.00 276 GLN A CA 1
ATOM 2197 C C . GLN A 1 276 ? -0.425 3.591 1.409 1.00 91.00 276 GLN A C 1
ATOM 2199 O O . GLN A 1 276 ? -0.691 3.893 0.246 1.00 91.00 276 GLN A O 1
ATOM 2204 N N . GLY A 1 277 ? -1.218 3.921 2.421 1.00 89.50 277 GLY A N 1
ATOM 2205 C CA . GLY A 1 277 ? -2.526 4.546 2.254 1.00 89.50 277 GLY A CA 1
ATOM 2206 C C . GLY A 1 277 ? -3.504 3.980 3.270 1.00 89.50 277 GLY A C 1
ATOM 2207 O O . GLY A 1 277 ? -3.090 3.497 4.323 1.00 89.50 277 GLY A O 1
ATOM 2208 N N . ILE A 1 278 ? -4.802 4.063 2.985 1.00 91.44 278 ILE A N 1
ATOM 2209 C CA . ILE A 1 278 ? -5.829 3.535 3.896 1.00 91.44 278 ILE A CA 1
ATOM 2210 C C . ILE A 1 278 ? -6.705 2.450 3.294 1.00 91.44 278 ILE A C 1
ATOM 2212 O O . ILE A 1 278 ? -7.431 1.837 4.062 1.00 91.44 278 ILE A O 1
ATOM 2216 N N . LEU A 1 279 ? -6.614 2.146 1.994 1.00 91.81 279 LEU A N 1
ATOM 2217 C CA . LEU A 1 279 ? -7.545 1.213 1.340 1.00 91.81 279 LEU A CA 1
ATOM 2218 C C . LEU A 1 279 ? -7.603 -0.173 2.012 1.00 91.81 279 LEU A C 1
ATOM 2220 O O . LEU A 1 279 ? -8.693 -0.676 2.253 1.00 91.81 279 LEU A O 1
ATOM 2224 N N . GLN A 1 280 ? -6.466 -0.746 2.426 1.00 90.38 280 GLN A N 1
ATOM 2225 C CA . GLN A 1 280 ? -6.444 -2.026 3.161 1.00 90.38 280 GLN A CA 1
ATOM 2226 C C . GLN A 1 280 ? -6.888 -1.923 4.632 1.00 90.38 280 GLN A C 1
ATOM 2228 O O . GLN A 1 280 ? -7.148 -2.938 5.270 1.00 90.38 280 GLN A O 1
ATOM 2233 N N . THR A 1 281 ? -6.951 -0.713 5.195 1.00 91.69 281 THR A N 1
ATOM 2234 C CA . THR A 1 281 ? -7.264 -0.477 6.617 1.00 91.69 281 THR A CA 1
ATOM 2235 C C . THR A 1 281 ? -8.593 0.243 6.832 1.00 91.69 281 THR A C 1
ATOM 2237 O O . THR A 1 281 ? -8.906 0.593 7.976 1.00 91.69 281 THR A O 1
ATOM 2240 N N . ILE A 1 282 ? -9.371 0.456 5.760 1.00 92.19 282 ILE A N 1
ATOM 2241 C CA . ILE A 1 282 ? -10.725 1.004 5.833 1.00 92.19 282 ILE A CA 1
ATOM 2242 C C . ILE A 1 282 ? -11.567 0.114 6.759 1.00 92.19 282 ILE A C 1
ATOM 2244 O O . ILE A 1 282 ? -11.610 -1.108 6.566 1.00 92.19 282 ILE A O 1
ATOM 2248 N N . PRO A 1 283 ? -12.235 0.703 7.765 1.00 91.62 283 PRO A N 1
ATOM 2249 C CA . PRO A 1 283 ? -13.064 -0.059 8.683 1.00 91.62 283 PRO A CA 1
ATOM 2250 C C . PRO A 1 283 ? -14.202 -0.817 7.975 1.00 91.62 283 PRO A C 1
ATOM 2252 O O . PRO A 1 283 ? -14.610 -0.485 6.862 1.00 91.62 283 PRO A O 1
ATOM 2255 N N . ARG A 1 284 ? -14.705 -1.881 8.610 1.00 90.50 284 ARG A N 1
ATOM 2256 C CA . ARG A 1 284 ? -15.743 -2.752 8.027 1.00 90.50 284 ARG A CA 1
ATOM 2257 C C . ARG A 1 284 ? -17.159 -2.179 8.119 1.00 90.50 284 ARG A C 1
ATOM 2259 O O . ARG A 1 284 ? -18.050 -2.728 7.484 1.00 90.50 284 ARG A O 1
ATOM 2266 N N . GLN A 1 285 ? -17.351 -1.112 8.890 1.00 92.00 285 GLN A N 1
ATOM 2267 C CA . GLN A 1 285 ? -18.630 -0.439 9.080 1.00 92.00 285 GLN A CA 1
ATOM 2268 C C . GLN A 1 285 ? -19.230 -0.047 7.731 1.00 92.00 285 GLN A C 1
ATOM 2270 O O . GLN A 1 285 ? -18.549 0.527 6.872 1.00 92.00 285 GLN A O 1
ATOM 2275 N N . GLN A 1 286 ? -20.510 -0.367 7.570 1.00 92.19 286 GLN A N 1
ATOM 2276 C CA . GLN A 1 286 ? -21.225 -0.185 6.319 1.00 92.19 286 GLN A CA 1
ATOM 2277 C C . GLN A 1 286 ? -21.261 1.289 5.910 1.00 92.19 286 GLN A C 1
ATOM 2279 O O . GLN A 1 286 ? -20.945 1.588 4.763 1.00 92.19 286 GLN A O 1
ATOM 2284 N N . GLU A 1 287 ? -21.496 2.221 6.842 1.00 92.44 287 GLU A N 1
ATOM 2285 C CA . GLU A 1 287 ? -21.602 3.649 6.505 1.00 92.44 287 GLU A CA 1
ATOM 2286 C C . GLU A 1 287 ? -20.292 4.216 5.932 1.00 92.44 287 GLU A C 1
ATOM 2288 O O . GLU A 1 287 ? -20.310 5.134 5.115 1.00 92.44 287 GLU A O 1
ATOM 2293 N N . ILE A 1 288 ? -19.142 3.652 6.326 1.00 93.06 288 ILE A N 1
ATOM 2294 C CA . ILE A 1 288 ? -17.825 4.048 5.807 1.00 93.06 288 ILE A CA 1
ATOM 2295 C C . ILE A 1 288 ? -17.565 3.402 4.445 1.00 93.06 288 ILE A C 1
ATOM 2297 O O . ILE A 1 288 ? -17.041 4.053 3.542 1.00 93.06 288 ILE A O 1
ATOM 2301 N N . ARG A 1 289 ? -17.906 2.119 4.277 1.00 93.88 289 ARG A N 1
ATOM 2302 C CA . ARG A 1 289 ? -17.707 1.411 3.004 1.00 93.88 289 ARG A CA 1
ATOM 2303 C C . ARG A 1 289 ? -18.640 1.913 1.904 1.00 93.88 289 ARG A C 1
ATOM 2305 O O . ARG A 1 289 ? -18.234 1.950 0.751 1.00 93.88 289 ARG A O 1
ATOM 2312 N N . GLU A 1 290 ? -19.830 2.381 2.260 1.00 94.62 290 GLU A N 1
ATOM 2313 C CA . GLU A 1 290 ? -20.785 3.003 1.339 1.00 94.62 290 GLU A CA 1
ATOM 2314 C C . GLU A 1 290 ? -20.367 4.387 0.826 1.00 94.62 290 GLU A C 1
ATOM 2316 O O . GLU A 1 290 ? -21.030 4.935 -0.060 1.00 94.62 290 GLU A O 1
ATOM 2321 N N . LEU A 1 291 ? -19.283 4.960 1.362 1.00 96.12 291 LEU A N 1
ATOM 2322 C CA . LEU A 1 291 ? -18.650 6.140 0.774 1.00 96.12 291 LEU A CA 1
ATOM 2323 C C . LEU A 1 291 ? -17.991 5.819 -0.565 1.00 96.12 291 LEU A C 1
ATOM 2325 O O . LEU A 1 291 ? -17.854 6.709 -1.398 1.00 96.12 291 LEU A O 1
ATOM 2329 N N . PHE A 1 292 ? -17.550 4.579 -0.760 1.00 96.50 292 PHE A N 1
ATOM 2330 C CA . PHE A 1 292 ? -16.936 4.143 -2.003 1.00 96.50 292 PHE A CA 1
ATOM 2331 C C . PHE A 1 292 ? -18.042 3.758 -2.974 1.00 96.50 292 PHE A C 1
ATOM 2333 O O . PHE A 1 292 ? -18.851 2.877 -2.686 1.00 96.50 292 PHE A O 1
ATOM 2340 N N . VAL A 1 293 ? -18.076 4.418 -4.126 1.00 96.31 293 VAL A N 1
ATOM 2341 C CA . VAL A 1 293 ? -19.122 4.225 -5.136 1.00 96.31 293 VAL A CA 1
ATOM 2342 C C . VAL A 1 293 ? -18.494 3.904 -6.490 1.00 96.31 293 VAL A C 1
ATOM 2344 O O . VAL A 1 293 ? -17.400 4.398 -6.781 1.00 96.31 293 VAL A O 1
ATOM 2347 N N . PRO A 1 294 ? -19.130 3.062 -7.322 1.00 96.44 294 PRO A N 1
ATOM 2348 C CA . PRO A 1 294 ? -18.655 2.836 -8.678 1.00 96.44 294 PRO A CA 1
ATOM 2349 C C . PRO A 1 294 ? -18.856 4.096 -9.536 1.00 96.44 294 PRO A C 1
ATOM 2351 O O . PRO A 1 294 ? -19.561 5.037 -9.160 1.00 96.44 294 PRO A O 1
ATOM 2354 N N . GLU A 1 295 ? -18.212 4.122 -10.702 1.00 94.50 295 GLU A N 1
ATOM 2355 C CA . GLU A 1 295 ? -18.530 5.121 -11.727 1.00 94.50 295 GLU A CA 1
ATOM 2356 C C . GLU A 1 295 ? -19.965 4.922 -12.238 1.00 94.50 295 GLU A C 1
ATOM 2358 O O . GLU A 1 295 ? -20.523 3.830 -12.121 1.00 94.50 295 GLU A O 1
ATOM 2363 N N . GLU A 1 296 ? -20.565 5.964 -12.809 1.00 93.94 296 GLU A N 1
ATOM 2364 C CA . GLU A 1 296 ? -21.883 5.839 -13.433 1.00 93.94 296 GLU A CA 1
ATOM 2365 C C . GLU A 1 296 ? -21.869 4.759 -14.529 1.00 93.94 296 GLU A C 1
ATOM 2367 O O . GLU A 1 296 ? -20.918 4.656 -15.303 1.00 93.94 296 GLU A O 1
ATOM 2372 N N . GLY A 1 297 ? -22.901 3.912 -14.549 1.00 96.62 297 GLY A N 1
ATOM 2373 C CA . GLY A 1 297 ? -22.982 2.751 -15.442 1.00 96.62 297 GLY A CA 1
ATOM 2374 C C . GLY A 1 297 ? -22.191 1.517 -14.985 1.00 96.62 297 GLY A C 1
ATOM 2375 O O . GLY A 1 297 ? -22.334 0.462 -15.597 1.00 96.62 297 GLY A O 1
ATOM 2376 N N . ASN A 1 298 ? -21.416 1.605 -13.897 1.00 96.56 298 ASN A N 1
ATOM 2377 C CA . ASN A 1 298 ? -20.630 0.491 -13.362 1.00 96.56 298 ASN A CA 1
ATOM 2378 C C . ASN A 1 298 ? -21.198 -0.049 -12.039 1.00 96.56 298 ASN A C 1
ATOM 2380 O O . ASN A 1 298 ? -21.936 0.622 -11.319 1.00 96.56 298 ASN A O 1
ATOM 2384 N N . CYS A 1 299 ? -20.785 -1.264 -11.677 1.00 96.75 299 CYS A N 1
ATOM 2385 C CA . CYS A 1 299 ? -21.025 -1.856 -10.362 1.00 96.75 299 CYS A CA 1
ATOM 2386 C C . CYS A 1 299 ? -19.726 -2.433 -9.784 1.00 96.75 299 CYS A C 1
ATOM 2388 O O . CYS A 1 299 ? -18.768 -2.691 -10.515 1.00 96.75 299 CYS A O 1
ATOM 2390 N N . PHE A 1 300 ? -19.679 -2.624 -8.464 1.00 95.38 300 PHE A N 1
ATOM 2391 C CA . PHE A 1 300 ? -18.590 -3.372 -7.843 1.00 95.38 300 PHE A CA 1
ATOM 2392 C C . PHE A 1 300 ? -18.879 -4.868 -7.899 1.00 95.38 300 PHE A C 1
ATOM 2394 O O . PHE A 1 300 ? -19.952 -5.312 -7.497 1.00 95.38 300 PHE A O 1
ATOM 2401 N N . VAL A 1 301 ? -17.882 -5.638 -8.328 1.00 95.62 301 VAL A N 1
ATOM 2402 C CA . VAL A 1 301 ? -17.875 -7.097 -8.229 1.00 95.62 301 VAL A CA 1
ATOM 2403 C C . VAL A 1 301 ? -16.890 -7.477 -7.135 1.00 95.62 301 VAL A C 1
ATOM 2405 O O . VAL A 1 301 ? -15.718 -7.107 -7.191 1.00 95.62 301 VAL A O 1
ATOM 2408 N N . ILE A 1 302 ? -17.376 -8.187 -6.120 1.00 92.62 302 ILE A N 1
ATOM 2409 C CA . ILE A 1 302 ? -16.559 -8.664 -5.005 1.00 92.62 302 ILE A CA 1
ATOM 2410 C C . ILE A 1 302 ? -16.364 -10.165 -5.190 1.00 92.62 302 ILE A C 1
ATOM 2412 O O . ILE A 1 302 ? -17.338 -10.909 -5.270 1.00 92.62 302 ILE A O 1
ATOM 2416 N N . ALA A 1 303 ? -15.108 -10.594 -5.239 1.00 94.62 303 ALA A N 1
ATOM 2417 C CA . ALA A 1 303 ? -14.721 -11.995 -5.261 1.00 94.62 303 ALA A CA 1
ATOM 2418 C C . ALA A 1 303 ? -13.755 -12.249 -4.103 1.00 94.62 303 ALA A C 1
ATOM 2420 O O . ALA A 1 303 ? -12.791 -11.504 -3.925 1.00 94.62 303 ALA A O 1
ATOM 2421 N N . ASP A 1 304 ? -14.033 -13.283 -3.315 1.00 93.75 304 ASP A N 1
ATOM 2422 C CA . ASP A 1 304 ? -13.195 -13.702 -2.196 1.00 93.75 304 ASP A CA 1
ATOM 2423 C C . ASP A 1 304 ? -13.027 -15.221 -2.231 1.00 93.75 304 ASP A C 1
ATOM 2425 O O . ASP A 1 304 ? -13.938 -15.950 -2.637 1.00 93.75 304 ASP A O 1
ATOM 2429 N N . TYR A 1 305 ? -11.862 -15.703 -1.813 1.00 93.88 305 TYR A N 1
ATOM 2430 C CA . TYR A 1 305 ? -11.613 -17.133 -1.762 1.00 93.88 305 TYR A CA 1
ATOM 2431 C C . TYR A 1 305 ? -12.199 -17.723 -0.482 1.00 93.88 305 TYR A C 1
ATOM 2433 O O . TYR A 1 305 ? -11.746 -17.439 0.629 1.00 93.88 305 TYR A O 1
ATOM 2441 N N . SER A 1 306 ? -13.171 -18.618 -0.633 1.00 92.56 306 SER A N 1
ATOM 2442 C CA . SER A 1 306 ? -13.786 -19.310 0.498 1.00 92.56 306 SER A CA 1
ATOM 2443 C C . SER A 1 306 ? -12.764 -20.201 1.216 1.00 92.56 306 SER A C 1
ATOM 2445 O O . SER A 1 306 ? -12.368 -21.248 0.702 1.00 92.56 306 SER A O 1
ATOM 2447 N N . GLN A 1 307 ? -12.345 -19.777 2.414 1.00 91.62 307 GLN A N 1
ATOM 2448 C CA . GLN A 1 307 ? -11.445 -20.513 3.312 1.00 91.62 307 GLN A CA 1
ATOM 2449 C C . GLN A 1 307 ? -10.114 -20.938 2.664 1.00 91.62 307 GLN A C 1
ATOM 2451 O O . GLN A 1 307 ? -9.633 -22.044 2.906 1.00 91.62 307 GLN A O 1
ATOM 2456 N N . ILE A 1 308 ? -9.498 -20.068 1.853 1.00 94.44 308 ILE A N 1
ATOM 2457 C CA . ILE A 1 308 ? -8.263 -20.414 1.126 1.00 94.44 308 ILE A CA 1
ATOM 2458 C C . ILE A 1 308 ? -7.146 -20.933 2.030 1.00 94.44 308 ILE A C 1
ATOM 2460 O O . ILE A 1 308 ? -6.488 -21.902 1.677 1.00 94.44 308 ILE A O 1
ATOM 2464 N N . GLU A 1 309 ? -6.961 -20.335 3.209 1.00 93.06 309 GLU A N 1
ATOM 2465 C CA . GLU A 1 309 ? -5.899 -20.743 4.132 1.00 93.06 309 GLU A CA 1
ATOM 2466 C C . GLU A 1 309 ? -6.104 -22.184 4.615 1.00 93.06 309 GLU A C 1
ATOM 2468 O O . GLU A 1 309 ? -5.167 -22.972 4.565 1.00 93.06 309 GLU A O 1
ATOM 2473 N N . LEU A 1 310 ? -7.337 -22.559 4.981 1.00 92.75 310 LEU A N 1
ATOM 2474 C CA . LEU A 1 310 ? -7.663 -23.927 5.397 1.00 92.75 310 LEU A CA 1
ATOM 2475 C C . LEU A 1 310 ? -7.516 -24.920 4.245 1.00 92.75 310 LEU A C 1
ATOM 2477 O O . LEU A 1 310 ? -6.966 -25.998 4.443 1.00 92.75 310 LEU A O 1
ATOM 2481 N N . ARG A 1 311 ? -7.950 -24.542 3.036 1.00 93.00 311 ARG A N 1
ATOM 2482 C CA . ARG A 1 311 ? -7.815 -25.394 1.845 1.00 93.00 311 ARG A CA 1
ATOM 2483 C C . ARG A 1 311 ? -6.356 -25.675 1.509 1.00 93.00 311 ARG A C 1
ATOM 2485 O O . ARG A 1 311 ? -6.005 -26.817 1.239 1.00 93.00 311 ARG A O 1
ATOM 2492 N N . VAL A 1 312 ? -5.508 -24.648 1.562 1.00 93.06 312 VAL A N 1
ATOM 2493 C CA . VAL A 1 312 ? -4.063 -24.798 1.352 1.00 93.06 312 VAL A CA 1
ATOM 2494 C C . VAL A 1 312 ? -3.445 -25.646 2.465 1.00 93.06 312 VAL A C 1
ATOM 2496 O O . VAL A 1 312 ? -2.644 -26.526 2.171 1.00 93.06 312 VAL A O 1
ATOM 2499 N N . SER A 1 313 ? -3.824 -25.437 3.730 1.00 93.75 313 SER A N 1
ATOM 2500 C CA . SER A 1 313 ? -3.328 -26.263 4.839 1.00 93.75 313 SER A CA 1
ATOM 2501 C C . SER A 1 313 ? -3.704 -27.736 4.696 1.00 93.75 313 SER A C 1
ATOM 2503 O O . SER A 1 313 ? -2.842 -28.581 4.909 1.00 93.75 313 SER A O 1
ATOM 2505 N N . ALA A 1 314 ? -4.944 -28.036 4.308 1.00 93.12 314 ALA A N 1
ATOM 2506 C CA . ALA A 1 314 ? -5.414 -29.403 4.109 1.00 93.12 314 ALA A CA 1
ATOM 2507 C C . ALA A 1 314 ? -4.687 -30.109 2.953 1.00 93.12 314 ALA A C 1
ATOM 2509 O O . ALA A 1 314 ? -4.266 -31.254 3.107 1.00 93.12 314 ALA A O 1
ATOM 2510 N N . GLU A 1 315 ? -4.461 -29.410 1.835 1.00 93.62 315 GLU A N 1
ATOM 2511 C CA . GLU A 1 315 ? -3.654 -29.928 0.722 1.00 93.62 315 GLU A CA 1
ATOM 2512 C C . GLU A 1 315 ? -2.218 -30.234 1.177 1.00 93.62 315 GLU A C 1
ATOM 2514 O O . GLU A 1 315 ? -1.699 -31.322 0.936 1.00 93.62 315 GLU A O 1
ATOM 2519 N N . LEU A 1 316 ? -1.586 -29.304 1.905 1.00 94.25 316 LEU A N 1
ATOM 2520 C CA . LEU A 1 316 ? -0.219 -29.472 2.407 1.00 94.25 316 LEU A CA 1
ATOM 2521 C C . LEU A 1 316 ? -0.092 -30.590 3.452 1.00 94.25 316 LEU A C 1
ATOM 2523 O O . LEU A 1 316 ? 0.956 -31.232 3.522 1.00 94.25 316 LEU A O 1
ATOM 2527 N N . SER A 1 317 ? -1.122 -30.827 4.269 1.00 94.38 317 SER A N 1
ATOM 2528 C CA . SER A 1 317 ? -1.137 -31.923 5.244 1.00 94.38 317 SER A CA 1
ATOM 2529 C C . SER A 1 317 ? -1.565 -33.264 4.644 1.00 94.38 317 SER A C 1
ATOM 2531 O O . SER A 1 317 ? -1.497 -34.278 5.337 1.00 94.38 317 SER A O 1
ATOM 2533 N N . GLY A 1 318 ? -2.020 -33.286 3.385 1.00 91.06 318 GLY A N 1
AT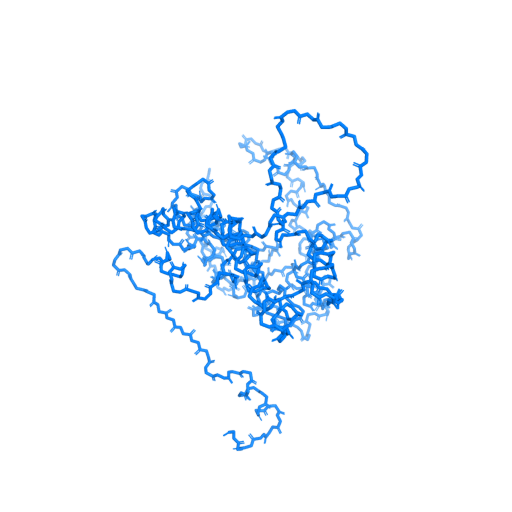OM 2534 C CA . GLY A 1 318 ? -2.618 -34.464 2.758 1.00 91.06 318 GLY A CA 1
ATOM 2535 C C . GLY A 1 318 ? -3.932 -34.899 3.416 1.00 91.06 318 GLY A C 1
ATOM 2536 O O . GLY A 1 318 ? -4.290 -36.077 3.340 1.00 91.06 318 GLY A O 1
ATOM 2537 N N . GLU A 1 319 ? -4.625 -33.973 4.089 1.00 85.88 319 GLU A N 1
ATOM 2538 C CA . GLU A 1 319 ? -5.892 -34.252 4.761 1.00 85.88 319 GLU A CA 1
ATOM 2539 C C . GLU A 1 319 ? -6.995 -34.420 3.715 1.00 85.88 319 GLU A C 1
ATOM 2541 O O . GLU A 1 319 ? -7.244 -33.538 2.892 1.00 85.88 319 GLU A O 1
ATOM 2546 N N . LYS A 1 320 ? -7.647 -35.584 3.730 1.00 77.38 320 LYS A N 1
ATOM 2547 C CA . LYS A 1 320 ? -8.661 -35.950 2.732 1.00 77.38 320 LYS A CA 1
ATOM 2548 C C . LYS A 1 320 ? -10.073 -35.597 3.187 1.00 77.38 320 LYS A C 1
ATOM 2550 O O . LYS A 1 320 ? -10.979 -35.587 2.356 1.00 77.38 320 LYS A O 1
ATOM 2555 N N . VAL A 1 321 ? -10.262 -35.327 4.480 1.00 75.06 321 VAL A N 1
ATOM 2556 C CA . VAL A 1 321 ? -11.543 -34.924 5.063 1.00 75.06 321 VAL A CA 1
ATOM 2557 C C . VAL A 1 321 ? -11.405 -33.495 5.583 1.00 75.06 321 VAL A C 1
ATOM 2559 O O . VAL A 1 321 ? -10.821 -33.269 6.638 1.00 75.06 321 VAL A O 1
ATOM 2562 N N . MET A 1 322 ? -11.917 -32.533 4.813 1.00 60.81 322 MET A N 1
ATOM 2563 C CA . MET A 1 322 ? -11.925 -31.108 5.170 1.00 60.81 322 MET A CA 1
ATOM 2564 C C . MET A 1 322 ? -13.256 -30.688 5.791 1.00 60.81 322 MET A C 1
ATOM 2566 O O . MET A 1 322 ? -14.302 -31.182 5.309 1.00 60.81 322 MET A O 1
#

InterPro domains:
  IPR001098 DNA-directed DNA polymerase, family A, palm domain [PF00476] (186-322)
  IPR002298 DNA polymerase A [PTHR10133] (2-322)
  IPR002562 3'-5' exonuclease domain [PF01612] (5-112)
  IPR012337 Ribonuclease H-like superfamily [SSF53098] (4-119)
  IPR036397 Ribonuclease H superfamily [G3DSA:3.30.420.10] (1-138)
  IPR043502 DNA/RNA polymerase superfamily [SSF56672] (123-322)

=== Feature glossary ===
The record interleaves many kinds of information about one protein. Here is each kind framed as the question it answers.

Q: What does the local fold look like, residue by residue?
A: A 3Di character summarizes, for each residue, the relative orientation of the Cα frame of its nearest spatial neighbor. Because it encodes fold topology rather than chemistry, 3Di alignments detect remote structural similarity that sequence alignment misses.

Q: Which residues are in helices, strands, or loops?
A: Secondary structure is the local, repeating backbone conformation. DSSP classifies it into eight states by reading the hydrogen-bond network: three helix types (H, G, I), two β types (E, B), two non-regular types (T, S), and unstructured coil (-).

Q: How big and how compact is the whole molecule?
A: Three whole-structure scalars: the radius of gyration (RMS distance of Cα from centroid, in Å), the count of Cα–Cα contacts (pairs closer than 8 Å and separated by more than four residues in sequence — i.e. tertiary, not local, contacts), and the bounding-box dimensions. Together they distinguish compact globular folds from extended fibres or disordered chains.

Q: How confident is the AlphaFold model at each residue?
A: For AlphaFold models, the B-factor field carries pLDDT — the model's own estimate of local accuracy on a 0–100 scale. Regions with pLDDT<50 should be treated as essentially unmodeled; they often correspond to intrinsically disordered segments.

Q: What family and function is it annotated with?
A: Functional annotations link the protein to curated databases. InterPro entries identify conserved domains and families by matching the sequence against member-database signatures (Pfam, PROSITE, CDD, …). Gene Ontology (GO) terms describe molecular function, biological process, and cellular component in a controlled vocabulary. CATH places the structure in a hierarchical fold classification (Class/Architecture/Topology/Homologous-superfamily). The organism is the source species.

Q: What known structures does this most resemble?
A: Nearest PDB neighbors are the top structural matches found by Foldseek when searching this structure against the entire Protein Data Bank. Each hit reports a TM-score (0 to 1; >0.5 almost always implies the same fold) and an E-value. These are *structural* homologs — they may share no detectable sequence similarity.

Q: Which residues are buried vs exposed?
A: Solvent-accessible surface area (SASA) is the area in Å² traced out by the centre of a 1.4 Å probe sphere (a water molecule) rolled over the protein's van der Waals surface (Shrake–Rupley / Lee–Richards construction). Buried residues have near-zero SASA; fully exposed residues can exceed 200 Å². The total SASA scales roughly with the number of surface residues.

Q: What are the backbone torsion angles?
A: φ (phi) and ψ (psi) are the two rotatable backbone dihedrals per residue: φ is the C(i-1)–N–Cα–C torsion, ψ is the N–Cα–C–N(i+1) torsion, both in degrees on (−180°, 180°]. α-helical residues cluster near (−60°, −45°); β-strand residues near (−120°, +130°). A Ramachandran plot is simply a scatter of (φ, ψ) for every residue.

Q: Are the domains correctly placed relative to each other?
A: Predicted aligned error is AlphaFold's pairwise confidence. Unlike pLDDT (per-residue), PAE is per-residue-pair and captures whether two parts of the structure are correctly placed relative to each other. Units are ångströms of expected positional error.

Q: What if only a Cα trace is available?
A: P-SEA three-state annotation labels each residue as helix, strand, or coil based purely on the geometry of the Cα trace. It serves as a fallback when the full backbone (and thus DSSP) is unavailable.

Q: What is the amino-acid chain?
A: This is the polypeptide sequence — one letter per residue, N-terminus first. Length ranges from a few dozen residues for small domains to over a thousand for large multi-domain proteins.

Q: What do the rendered images show?
A: The six renders are orthographic views along the three Cartesian axes in both directions. Representation (cartoon, sticks, or surface) and color scheme (sequence-rainbow or by-chain) vary across proteins so the training set covers all the common visualization conventions.

Q: What do the diagnostic plots show?
A: Plot images: a contact map (which residues are close in 3D, as an N×N binary image), a Ramachandran scatter (backbone torsion angles, revealing secondary-structure composition at a glance), and — for AlphaFold structures — a PAE heatmap (pairwise prediction confidence).

Q: How mobile is each atom in the crystal?
A: B-factor (Debye–Waller factor) reflects atomic displacement in the crystal lattice. It is an experimental observable (units Å²), not a prediction; low values mean the atom is pinned down, high values mean it moves or is heterogeneous across the crystal.

Q: Where is each backbone atom in 3D?
A: The mmCIF table is the protein's shape written out atom by atom. For each backbone N, Cα, C, and carbonyl O, it records an (x, y, z) coordinate triple in Å plus the residue type, chain letter, and residue number.